Protein AF-A0AAU8JCK9-F1 (afdb_monomer)

pLDDT: mean 71.72, std 25.48, range [20.95, 95.94]

Sequence (215 aa):
MLTENEIERLRQAIIATIASPMIGSIEDYTWEAIFHYVKDITLSDPALGRSKLLYDAVDTQIATGWSFKSLQLKNFMATNTFSFVIQRADIIKKAEELGFPGLAEKSSPDELRAAIIQHWNDKIISSKSEQGVVNSYEGILLKTIEGCEYVYCEFSLDPLDASSLISALISAISMFLNNFCGNCFSHRNNFWRPLNRVVFPTPLLPLNITKCRVS

Secondary structure (DSSP, 8-state):
---HHHHHHHHHHHHHHHH-TT-S-S-HHHHHHHHHHHHTPPPPPGGG-----S-SEEETTTTEEEEEEEEEES---TT-----------TTTTTTTTT-TT--TTS-HHHHHHHHHHHHHHHHHHHHHHHT-SEEEEEEEEEETTS-EEEEEEEE--PPPTTHHHHHHHHHHHTTSSS---------------S-----PPP-----EEEEE--

Solvent-accessible surface area (backbone atoms only — not comparable to full-atom values): 13628 Å² total; per-residue (Å²): 135,80,51,73,69,33,48,50,43,43,50,52,45,52,53,56,44,66,71,32,93,86,45,93,66,80,39,72,69,55,42,50,53,45,49,24,63,36,71,71,39,88,74,76,69,78,88,75,65,76,85,89,65,64,54,75,45,68,42,78,90,76,20,33,25,30,25,75,47,61,46,80,34,87,66,90,54,99,82,66,81,82,80,79,80,92,68,93,74,67,48,56,87,40,11,64,86,71,72,39,76,86,50,49,98,83,49,54,71,66,59,55,48,51,44,52,46,50,56,51,31,52,48,52,55,51,39,26,64,74,68,56,34,75,46,42,30,38,40,35,39,40,30,28,74,86,67,47,41,40,35,45,39,64,40,83,53,70,72,72,57,92,69,56,62,63,56,14,64,50,51,75,62,61,78,74,78,84,82,79,89,78,88,86,88,84,85,88,79,89,85,85,85,83,83,88,76,88,81,78,55,82,71,97,65,88,82,59,75,47,82,47,77,67,128

Structure (mmCIF, N/CA/C/O backbone):
data_AF-A0AAU8JCK9-F1
#
_entry.id   AF-A0AAU8JCK9-F1
#
loop_
_atom_site.group_PDB
_atom_site.id
_atom_site.type_symbol
_atom_site.label_atom_id
_atom_site.label_alt_id
_atom_site.label_comp_id
_atom_site.label_asym_id
_atom_site.label_entity_id
_atom_site.label_seq_id
_atom_site.pdbx_PDB_ins_code
_atom_site.Cartn_x
_atom_site.Cartn_y
_atom_site.Cartn_z
_atom_site.occupancy
_atom_site.B_iso_or_equiv
_atom_site.auth_seq_id
_atom_site.auth_comp_id
_atom_site.auth_asym_id
_atom_site.auth_atom_id
_atom_site.pdbx_PDB_model_num
ATOM 1 N N . MET A 1 1 ? -12.856 4.594 0.070 1.00 68.06 1 MET A N 1
ATOM 2 C CA . MET A 1 1 ? -13.132 5.559 1.166 1.00 68.06 1 MET A CA 1
ATOM 3 C C . MET A 1 1 ? -13.598 4.808 2.402 1.00 68.06 1 MET A C 1
ATOM 5 O O . MET A 1 1 ? -14.340 3.842 2.247 1.00 68.06 1 MET A O 1
ATOM 9 N N . LEU A 1 2 ? -13.160 5.226 3.596 1.00 82.81 2 LEU A N 1
ATOM 10 C CA . LEU A 1 2 ? -13.610 4.620 4.850 1.00 82.81 2 LEU A CA 1
ATOM 11 C C . LEU A 1 2 ? -15.025 5.086 5.223 1.00 82.81 2 LEU A C 1
ATOM 13 O O . LEU A 1 2 ? -15.354 6.259 5.054 1.00 82.81 2 LEU A O 1
ATOM 17 N N . THR A 1 3 ? -15.845 4.177 5.744 1.00 88.31 3 THR A N 1
ATOM 18 C CA . THR A 1 3 ? -17.134 4.509 6.376 1.00 88.31 3 THR A CA 1
ATOM 19 C C . THR A 1 3 ? -16.923 5.092 7.778 1.00 88.31 3 THR A C 1
ATOM 21 O O . THR A 1 3 ? -15.862 4.914 8.367 1.00 88.31 3 THR A O 1
ATOM 24 N N . GLU A 1 4 ? -17.931 5.743 8.366 1.00 86.94 4 GLU A N 1
ATOM 25 C CA . GLU A 1 4 ? -17.837 6.274 9.741 1.00 86.94 4 GLU A CA 1
ATOM 26 C C . GLU A 1 4 ? -17.470 5.193 10.771 1.00 86.94 4 GLU A C 1
ATOM 28 O O . GLU A 1 4 ? -16.636 5.416 11.647 1.00 86.94 4 GLU A O 1
ATOM 33 N N . ASN A 1 5 ? -18.031 3.990 10.619 1.00 92.94 5 ASN A N 1
ATOM 34 C CA . ASN A 1 5 ? -17.703 2.851 11.472 1.00 92.94 5 ASN A CA 1
ATOM 35 C C . ASN A 1 5 ? -16.242 2.403 11.296 1.00 92.94 5 ASN A C 1
ATOM 37 O O . ASN A 1 5 ? -15.553 2.113 12.270 1.00 92.94 5 ASN A O 1
ATOM 41 N N . GLU A 1 6 ? -15.744 2.370 10.059 1.00 92.12 6 GLU A N 1
ATOM 42 C CA . GLU A 1 6 ? -14.342 2.043 9.776 1.00 92.12 6 GLU A CA 1
ATOM 43 C C . GLU A 1 6 ? -13.384 3.120 10.304 1.00 92.12 6 GLU A C 1
ATOM 45 O O . GLU A 1 6 ? -12.315 2.789 10.813 1.00 92.12 6 GLU A O 1
ATOM 50 N N . ILE A 1 7 ? -13.770 4.398 10.241 1.00 89.56 7 ILE A N 1
ATOM 51 C CA . ILE A 1 7 ? -13.009 5.506 10.833 1.00 89.56 7 ILE A CA 1
ATOM 52 C C . ILE A 1 7 ? -12.902 5.323 12.349 1.00 89.56 7 ILE A C 1
ATOM 54 O O . ILE A 1 7 ? -11.817 5.474 12.913 1.00 89.56 7 ILE A O 1
ATOM 58 N N . GLU A 1 8 ? -13.996 4.950 13.014 1.00 89.38 8 GLU A N 1
ATOM 59 C CA . GLU A 1 8 ? -13.975 4.699 14.453 1.00 89.38 8 GLU A CA 1
ATOM 60 C C . GLU A 1 8 ? -13.135 3.464 14.807 1.00 89.38 8 GLU A C 1
ATOM 62 O O . GLU A 1 8 ? -12.295 3.540 15.705 1.00 89.38 8 GLU A O 1
ATOM 67 N N . ARG A 1 9 ? -13.266 2.356 14.062 1.00 93.31 9 ARG A N 1
ATOM 68 C CA . ARG A 1 9 ? -12.392 1.175 14.219 1.00 93.31 9 ARG A CA 1
ATOM 69 C C . ARG A 1 9 ? -10.922 1.544 14.049 1.00 93.31 9 ARG A C 1
ATOM 71 O O . ARG A 1 9 ? -10.094 1.099 14.840 1.00 93.31 9 ARG A O 1
ATOM 78 N N . LEU A 1 10 ? -10.595 2.375 13.058 1.00 93.12 10 LEU A N 1
ATOM 79 C CA . LEU A 1 10 ? -9.228 2.832 12.807 1.00 93.12 10 LEU A CA 1
ATOM 80 C C . LEU A 1 10 ? -8.702 3.638 13.995 1.00 93.12 10 LEU A C 1
ATOM 82 O O . LEU A 1 10 ? -7.598 3.379 14.472 1.00 93.12 10 LEU A O 1
ATOM 86 N N . ARG A 1 11 ? -9.507 4.573 14.511 1.00 89.56 11 ARG A N 1
ATOM 87 C CA . ARG A 1 11 ? -9.166 5.365 15.696 1.00 89.56 11 ARG A CA 1
ATOM 88 C C . ARG A 1 11 ? -8.888 4.472 16.905 1.00 89.56 11 ARG A C 1
ATOM 90 O O . ARG A 1 11 ? -7.846 4.624 17.539 1.00 89.56 11 ARG A O 1
ATOM 97 N N . GLN A 1 12 ? -9.779 3.525 17.197 1.00 91.94 12 GLN A N 1
ATOM 98 C CA . GLN A 1 12 ? -9.624 2.600 18.324 1.00 91.94 12 GLN A CA 1
ATOM 99 C C . GLN A 1 12 ? -8.392 1.705 18.170 1.00 91.94 12 GLN A C 1
ATOM 101 O O . GLN A 1 12 ? -7.623 1.547 19.116 1.00 91.94 12 GLN A O 1
ATOM 106 N N . ALA A 1 13 ? -8.158 1.170 16.971 1.00 93.50 13 ALA A N 1
ATOM 107 C CA . ALA A 1 13 ? -7.006 0.324 16.692 1.00 93.50 13 ALA A CA 1
ATOM 108 C C . ALA A 1 13 ? -5.680 1.083 16.846 1.00 93.50 13 ALA A C 1
ATOM 110 O O . ALA A 1 13 ? -4.743 0.552 17.440 1.00 93.50 13 ALA A O 1
ATOM 111 N N . ILE A 1 14 ? -5.606 2.336 16.384 1.00 91.12 14 ILE A N 1
ATOM 112 C CA . ILE A 1 14 ? -4.432 3.199 16.582 1.00 91.12 14 ILE A CA 1
ATOM 113 C C . ILE A 1 14 ? -4.183 3.432 18.078 1.00 91.12 14 ILE A C 1
ATOM 115 O O . ILE A 1 14 ? -3.064 3.223 18.542 1.00 91.12 14 ILE A O 1
ATOM 119 N N . ILE A 1 15 ? -5.215 3.805 18.845 1.00 89.06 15 ILE A N 1
ATOM 120 C CA . ILE A 1 15 ? -5.099 4.045 20.294 1.00 89.06 15 ILE A CA 1
ATOM 121 C C . ILE A 1 15 ? -4.615 2.785 21.018 1.00 89.06 15 ILE A C 1
ATOM 123 O O . ILE A 1 15 ? -3.648 2.843 21.776 1.00 89.06 15 ILE A O 1
ATOM 127 N N . ALA A 1 16 ? -5.246 1.639 20.753 1.00 91.31 16 ALA A N 1
ATOM 128 C CA . ALA A 1 16 ? -4.873 0.365 21.360 1.00 91.31 16 ALA A CA 1
ATOM 129 C C . ALA A 1 16 ? -3.433 -0.039 21.012 1.00 91.31 16 ALA A C 1
ATOM 131 O O . ALA A 1 16 ? -2.700 -0.542 21.862 1.00 91.31 16 ALA A O 1
ATOM 132 N N . THR A 1 17 ? -3.013 0.223 19.774 1.00 91.38 17 THR A N 1
ATOM 133 C CA . THR A 1 17 ? -1.667 -0.092 19.296 1.00 91.38 17 THR A CA 1
ATOM 134 C C . THR A 1 17 ? -0.605 0.760 19.984 1.00 91.38 17 THR A C 1
ATOM 136 O O . THR A 1 17 ? 0.396 0.220 20.440 1.00 91.38 17 THR A O 1
ATOM 139 N N . ILE A 1 18 ? -0.829 2.071 20.117 1.00 87.38 18 ILE A N 1
ATOM 140 C CA . ILE A 1 18 ? 0.104 2.989 20.794 1.00 87.38 18 ILE A CA 1
ATOM 141 C C . ILE A 1 18 ? 0.173 2.708 22.298 1.00 87.38 18 ILE A C 1
ATOM 143 O O . ILE A 1 18 ? 1.229 2.851 22.908 1.00 87.38 18 ILE A O 1
ATOM 147 N N . ALA A 1 19 ? -0.940 2.291 22.905 1.00 87.25 19 ALA A N 1
ATOM 148 C CA . ALA A 1 19 ? -0.976 1.910 24.313 1.00 87.25 19 ALA A CA 1
ATOM 149 C C . ALA A 1 19 ? -0.222 0.597 24.601 1.00 87.25 19 ALA A C 1
ATOM 151 O O . ALA A 1 19 ? 0.070 0.299 25.761 1.00 87.25 19 ALA A O 1
ATOM 152 N N . SER A 1 20 ? 0.090 -0.198 23.572 1.00 88.31 20 SER A N 1
ATOM 153 C CA . SER A 1 20 ? 0.813 -1.455 23.728 1.00 88.31 20 SER A CA 1
ATOM 154 C C . SER A 1 20 ? 2.309 -1.206 23.946 1.00 88.31 20 SER A C 1
ATOM 156 O O . SER A 1 20 ? 2.982 -0.700 23.048 1.00 88.31 20 SER A O 1
ATOM 158 N N . PRO A 1 21 ? 2.898 -1.656 25.071 1.00 85.56 21 PRO A N 1
ATOM 159 C CA . PRO A 1 21 ? 4.332 -1.495 25.319 1.00 85.56 21 PRO A CA 1
ATOM 160 C C . PRO A 1 21 ? 5.205 -2.347 24.383 1.00 85.56 21 PRO A C 1
ATOM 162 O O . PRO A 1 21 ? 6.424 -2.200 24.379 1.00 85.56 21 PRO A O 1
ATOM 165 N N . MET A 1 22 ? 4.602 -3.264 23.620 1.00 87.50 22 MET A N 1
ATOM 166 C CA . MET A 1 22 ? 5.306 -4.154 22.693 1.00 87.50 22 MET A CA 1
ATOM 167 C C . MET A 1 22 ? 5.451 -3.557 21.289 1.00 87.50 22 MET A C 1
ATOM 169 O O . MET A 1 22 ? 6.187 -4.104 20.470 1.00 87.50 22 MET A O 1
ATOM 173 N N . ILE A 1 23 ? 4.745 -2.463 20.986 1.00 83.69 23 I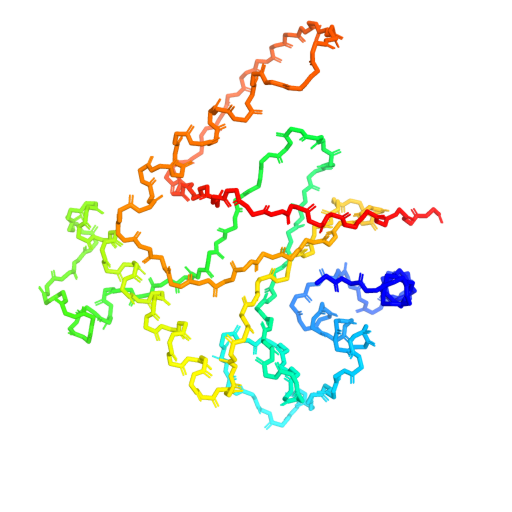LE A N 1
ATOM 174 C CA . ILE A 1 23 ? 4.698 -1.886 19.642 1.00 83.69 23 ILE A CA 1
ATOM 175 C C . ILE A 1 23 ? 5.387 -0.525 19.662 1.00 83.69 23 ILE A C 1
ATOM 177 O O . ILE A 1 23 ? 4.855 0.455 20.170 1.00 83.69 23 ILE A O 1
ATOM 181 N N . GLY A 1 24 ? 6.590 -0.464 19.086 1.00 81.62 24 GLY A N 1
ATOM 182 C CA . GLY A 1 24 ? 7.372 0.775 19.029 1.00 81.62 24 GLY A CA 1
ATOM 183 C C . GLY A 1 24 ? 6.854 1.789 18.004 1.00 81.62 24 GLY A C 1
ATOM 184 O O . GLY A 1 24 ? 7.051 2.991 18.169 1.00 81.62 24 GLY A O 1
ATOM 185 N N . SER A 1 25 ? 6.202 1.326 16.931 1.00 86.12 25 SER A N 1
ATOM 186 C CA . SER A 1 25 ? 5.587 2.196 15.928 1.00 86.12 25 SER A CA 1
ATOM 187 C C . SER A 1 25 ? 4.558 1.459 15.071 1.00 86.12 25 SER A C 1
ATOM 189 O O . SER A 1 25 ? 4.622 0.242 14.906 1.00 86.12 25 SER A O 1
ATOM 191 N N . ILE A 1 26 ? 3.631 2.217 14.478 1.00 90.19 26 ILE A N 1
ATOM 192 C CA . ILE A 1 26 ? 2.689 1.703 13.478 1.00 90.19 26 ILE A CA 1
ATOM 193 C C . ILE A 1 26 ? 3.350 1.761 12.100 1.00 90.19 26 ILE A C 1
ATOM 195 O O . ILE A 1 26 ? 3.432 2.827 11.484 1.00 90.19 26 ILE A O 1
ATOM 199 N N . GLU A 1 27 ? 3.865 0.628 11.645 1.00 89.62 27 GLU A N 1
ATOM 200 C CA . GLU A 1 27 ? 4.489 0.424 10.336 1.00 89.62 27 GLU A CA 1
ATOM 201 C C . GLU A 1 27 ? 4.443 -1.052 9.944 1.00 89.62 27 GLU A C 1
ATOM 203 O O . GLU A 1 27 ? 4.110 -1.902 10.776 1.00 89.62 27 GLU A O 1
ATOM 208 N N . ASP A 1 28 ? 4.749 -1.332 8.677 1.00 86.25 28 ASP A N 1
ATOM 209 C CA . ASP A 1 28 ? 4.808 -2.676 8.103 1.00 86.25 28 ASP A CA 1
ATOM 210 C C . ASP A 1 28 ? 3.601 -3.540 8.532 1.00 86.25 28 ASP A C 1
ATOM 212 O O . ASP A 1 28 ? 2.442 -3.145 8.373 1.00 86.25 28 ASP A O 1
ATOM 216 N N . TYR A 1 29 ? 3.873 -4.692 9.146 1.00 88.25 29 TYR A N 1
ATOM 217 C CA . TYR A 1 29 ? 2.868 -5.659 9.567 1.00 88.25 29 TYR A CA 1
ATOM 218 C C . TYR A 1 29 ? 1.870 -5.113 10.600 1.00 88.25 29 TYR A C 1
ATOM 220 O O . TYR A 1 29 ? 0.702 -5.497 10.605 1.00 88.25 29 TYR A O 1
ATOM 228 N N . THR A 1 30 ? 2.294 -4.196 11.474 1.00 91.25 30 THR A N 1
ATOM 229 C CA . THR A 1 30 ? 1.382 -3.564 12.440 1.00 91.25 30 THR A CA 1
ATOM 230 C C . THR A 1 30 ? 0.313 -2.760 11.709 1.00 91.25 30 THR A C 1
ATOM 232 O O . THR A 1 30 ? -0.860 -2.800 12.076 1.00 91.25 30 THR A O 1
ATOM 235 N N . TRP A 1 31 ? 0.707 -2.044 10.652 1.00 92.62 31 TRP A N 1
ATOM 236 C CA . TRP A 1 31 ? -0.235 -1.279 9.847 1.00 92.62 31 TRP A CA 1
ATOM 237 C C . TRP A 1 31 ? -1.167 -2.194 9.041 1.00 92.62 31 TRP A C 1
ATOM 239 O O . TRP A 1 31 ? -2.380 -1.983 9.061 1.00 92.62 31 TRP A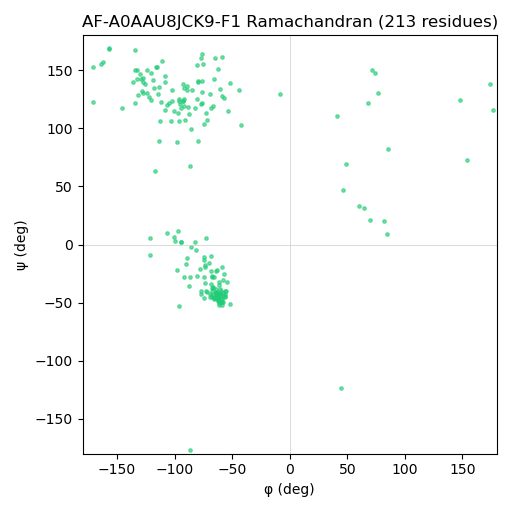 O 1
ATOM 249 N N . GLU A 1 32 ? -0.633 -3.261 8.437 1.00 92.38 32 GLU A N 1
ATOM 250 C CA . GLU A 1 32 ? -1.442 -4.313 7.804 1.00 92.38 32 GLU A CA 1
ATOM 251 C C . GLU A 1 32 ? -2.513 -4.856 8.752 1.00 92.38 32 GLU A C 1
ATOM 253 O O . GLU A 1 32 ? -3.689 -4.913 8.391 1.00 92.38 32 GLU A O 1
ATOM 258 N N . ALA A 1 33 ? -2.119 -5.239 9.969 1.00 93.06 33 ALA A N 1
ATOM 259 C CA . ALA A 1 33 ? -3.011 -5.847 10.947 1.00 93.06 33 ALA A CA 1
ATOM 260 C C . ALA A 1 33 ? -4.130 -4.891 11.381 1.00 93.06 33 ALA A C 1
ATOM 262 O O . ALA A 1 33 ? -5.293 -5.294 11.447 1.00 93.06 33 ALA A O 1
ATOM 263 N N . ILE A 1 34 ? -3.800 -3.614 11.618 1.00 94.75 34 ILE A N 1
ATOM 264 C CA . ILE A 1 34 ? -4.799 -2.576 11.896 1.00 94.75 34 ILE A CA 1
ATOM 265 C C . ILE A 1 34 ? -5.782 -2.471 10.733 1.00 94.75 34 ILE A C 1
ATOM 267 O O . ILE A 1 34 ? -6.988 -2.446 10.961 1.00 94.75 34 ILE A O 1
ATOM 271 N N . PHE A 1 35 ? -5.299 -2.421 9.491 1.00 95.00 35 PHE A N 1
ATOM 272 C CA . PHE A 1 35 ? -6.183 -2.232 8.346 1.00 95.00 35 PHE A CA 1
ATOM 273 C C . PHE A 1 35 ? -7.100 -3.435 8.102 1.00 95.00 35 PHE A C 1
ATOM 275 O O . PHE A 1 35 ? -8.290 -3.250 7.847 1.00 95.00 35 PHE A O 1
ATOM 282 N N . HIS A 1 36 ? -6.587 -4.658 8.255 1.00 95.19 36 HIS A N 1
ATOM 283 C CA . HIS A 1 36 ? -7.403 -5.874 8.214 1.00 95.19 36 HIS A CA 1
ATOM 284 C C . HIS A 1 36 ? -8.500 -5.836 9.277 1.00 95.19 36 HIS A C 1
ATOM 286 O O . HIS A 1 36 ? -9.664 -6.093 8.971 1.00 95.19 36 HIS A O 1
ATOM 292 N N . TYR A 1 37 ? -8.159 -5.416 10.500 1.00 95.88 37 TYR A N 1
ATOM 293 C CA . TYR A 1 37 ? -9.154 -5.185 11.539 1.00 95.88 37 TYR A CA 1
ATOM 294 C C . TYR A 1 37 ? -10.159 -4.104 11.141 1.00 95.88 37 TYR A C 1
ATOM 296 O O . TYR A 1 37 ? -11.337 -4.291 11.388 1.00 95.88 37 TYR A O 1
ATOM 304 N N . VAL A 1 38 ? -9.755 -2.989 10.535 1.00 94.81 38 VAL A N 1
ATOM 305 C CA . VAL A 1 38 ? -10.677 -1.907 10.147 1.00 94.81 38 VAL A CA 1
ATOM 306 C C . VAL A 1 38 ? -11.675 -2.368 9.088 1.00 94.81 38 VAL A C 1
ATOM 308 O O . VAL A 1 38 ? -12.873 -2.113 9.227 1.00 94.81 38 VAL A O 1
ATOM 311 N N . LYS A 1 39 ? -11.178 -3.057 8.058 1.00 93.56 39 LYS A N 1
ATOM 312 C CA . LYS A 1 39 ? -11.952 -3.517 6.899 1.00 93.56 39 LYS A CA 1
ATOM 313 C C . LYS A 1 39 ? -12.659 -4.852 7.093 1.00 93.56 39 LYS A C 1
ATOM 315 O O . LYS A 1 39 ? -13.378 -5.274 6.199 1.00 93.56 39 LYS A O 1
ATOM 320 N N . ASP A 1 40 ? -12.482 -5.492 8.245 1.00 94.12 40 ASP A N 1
ATOM 321 C CA . ASP A 1 40 ? -13.015 -6.833 8.505 1.00 94.12 40 ASP A CA 1
ATOM 322 C C . ASP A 1 40 ? -12.480 -7.906 7.539 1.00 94.12 40 ASP A C 1
ATOM 324 O O . ASP A 1 40 ? -13.163 -8.864 7.187 1.00 94.12 40 ASP A O 1
ATOM 328 N N . ILE A 1 41 ? -11.227 -7.748 7.106 1.00 93.94 41 ILE A N 1
ATOM 329 C CA . ILE A 1 41 ? -10.549 -8.685 6.208 1.00 93.94 41 ILE A CA 1
ATOM 330 C C . ILE A 1 41 ? -9.777 -9.694 7.059 1.00 93.94 41 ILE A C 1
ATOM 332 O O . ILE A 1 41 ? -9.115 -9.336 8.034 1.00 93.94 41 ILE A O 1
ATOM 336 N N . THR A 1 42 ? -9.828 -10.972 6.683 1.00 90.00 42 THR A N 1
ATOM 337 C CA . THR A 1 42 ? -9.081 -12.019 7.393 1.00 90.00 42 THR A CA 1
ATOM 338 C C . THR A 1 42 ? -7.580 -11.813 7.213 1.00 90.00 42 THR A C 1
ATOM 340 O O . THR A 1 42 ? -7.066 -11.862 6.098 1.00 90.00 42 THR A O 1
ATOM 343 N N . LEU A 1 43 ? -6.866 -11.607 8.319 1.00 87.50 43 LEU A N 1
ATOM 344 C CA . LEU A 1 43 ? -5.411 -11.521 8.326 1.00 87.50 43 LEU A CA 1
ATOM 345 C C . LEU A 1 43 ? -4.820 -12.934 8.298 1.00 87.50 43 LEU A C 1
ATOM 347 O O . LEU A 1 43 ? -5.142 -13.766 9.145 1.00 87.50 43 LEU A O 1
ATOM 351 N N . SER A 1 44 ? -3.948 -13.208 7.330 1.00 79.19 44 SER A N 1
ATOM 352 C CA . SER A 1 44 ? -3.242 -14.496 7.263 1.00 79.19 44 SER A CA 1
ATOM 353 C C . SER A 1 44 ? -2.296 -14.674 8.459 1.00 79.19 44 SER A C 1
ATOM 355 O O . SER A 1 44 ? -1.876 -13.698 9.073 1.00 79.19 44 SER A O 1
ATOM 357 N N . ASP A 1 45 ? -1.877 -15.890 8.789 1.00 78.12 45 ASP A N 1
ATOM 358 C CA . ASP A 1 45 ? -0.829 -16.073 9.802 1.00 78.12 45 ASP A CA 1
ATOM 359 C C . ASP A 1 45 ? 0.548 -15.717 9.193 1.00 78.12 45 ASP A C 1
ATOM 361 O O . ASP A 1 45 ? 0.927 -16.289 8.165 1.00 78.12 45 ASP A O 1
ATOM 365 N N . PRO A 1 46 ? 1.309 -14.756 9.754 1.00 73.19 46 PRO A N 1
ATOM 366 C CA . PRO A 1 46 ? 2.645 -14.423 9.263 1.00 73.19 46 PRO A CA 1
ATOM 367 C C . PRO A 1 46 ? 3.647 -15.581 9.417 1.00 73.19 46 PRO A C 1
ATOM 369 O O . PRO A 1 46 ? 4.626 -15.626 8.673 1.00 73.19 46 PRO A O 1
ATOM 372 N N . ALA A 1 47 ? 3.412 -16.534 10.326 1.00 79.06 47 ALA A N 1
ATOM 373 C CA . ALA A 1 47 ? 4.293 -17.678 10.562 1.00 79.06 47 ALA A CA 1
ATOM 374 C C . ALA A 1 47 ? 4.229 -18.748 9.459 1.00 79.06 47 ALA A C 1
ATOM 376 O O . ALA A 1 47 ? 5.145 -19.562 9.346 1.00 79.06 47 ALA A O 1
ATOM 377 N N . LEU A 1 48 ? 3.187 -18.742 8.621 1.00 76.56 48 LEU A N 1
ATOM 378 C CA . LEU A 1 48 ? 2.990 -19.743 7.563 1.00 76.56 48 LEU A CA 1
ATOM 379 C C . LEU A 1 48 ? 3.781 -19.457 6.276 1.00 76.56 48 LEU A C 1
ATOM 381 O O . LEU A 1 48 ? 3.706 -20.233 5.325 1.00 76.56 48 LEU A O 1
ATOM 385 N N . GLY A 1 49 ? 4.579 -18.386 6.258 1.00 66.25 49 GLY A N 1
ATOM 386 C CA . GLY A 1 49 ? 5.311 -17.943 5.077 1.00 66.25 49 GLY A CA 1
ATOM 387 C C . GLY A 1 49 ? 4.386 -17.229 4.092 1.00 66.25 49 GLY A C 1
ATOM 388 O O . GLY A 1 49 ? 3.308 -17.704 3.751 1.00 66.25 49 GLY A O 1
ATOM 389 N N . ARG A 1 50 ? 4.802 -16.047 3.636 1.00 66.81 50 ARG A N 1
ATOM 390 C CA . ARG A 1 50 ? 4.027 -15.230 2.699 1.00 66.81 50 ARG A CA 1
ATOM 391 C C . ARG A 1 50 ? 4.895 -14.867 1.503 1.00 66.81 50 ARG A C 1
ATOM 393 O O . ARG A 1 50 ? 6.019 -14.394 1.679 1.00 66.81 50 ARG A O 1
ATOM 400 N N . SER A 1 51 ? 4.381 -15.072 0.293 1.00 70.06 51 SER A N 1
ATOM 401 C CA . SER A 1 51 ? 4.957 -14.462 -0.904 1.00 70.06 51 SER A CA 1
ATOM 402 C C . SER A 1 51 ? 4.694 -12.958 -0.854 1.00 70.06 51 SER A C 1
ATOM 404 O O . SER A 1 51 ? 3.580 -12.508 -0.591 1.00 70.06 51 SER A O 1
ATOM 406 N N . LYS A 1 52 ? 5.742 -12.155 -1.058 1.00 74.44 52 LYS A N 1
ATOM 407 C CA . LYS A 1 52 ? 5.621 -10.695 -1.028 1.00 74.44 52 LYS A CA 1
ATOM 408 C C . LYS A 1 52 ? 5.056 -10.195 -2.357 1.00 74.44 52 LYS A C 1
ATOM 410 O O . LYS A 1 52 ? 5.818 -9.910 -3.282 1.00 74.44 52 LYS A O 1
ATOM 415 N N . LEU A 1 53 ? 3.732 -10.114 -2.436 1.00 86.44 53 LEU A N 1
ATOM 416 C CA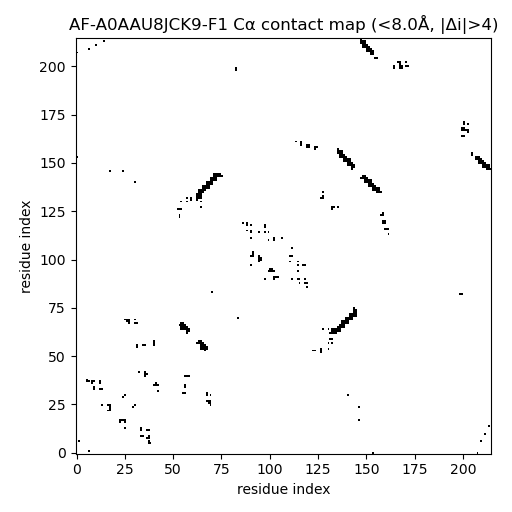 . LEU A 1 53 ? 3.014 -9.505 -3.555 1.00 86.44 53 LEU A CA 1
ATOM 417 C C . LEU A 1 53 ? 2.858 -7.990 -3.346 1.00 86.44 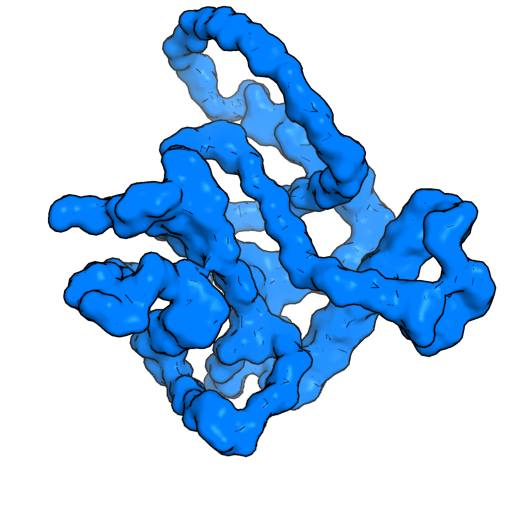53 LEU A C 1
ATOM 419 O O . LEU A 1 53 ? 3.463 -7.419 -2.437 1.00 86.44 53 LEU A O 1
ATOM 423 N N . LEU A 1 54 ? 2.160 -7.311 -4.260 1.00 89.81 54 LEU A N 1
ATOM 424 C CA . LEU A 1 54 ? 1.971 -5.860 -4.178 1.00 89.81 54 LEU A CA 1
ATOM 425 C C . LEU A 1 54 ? 0.916 -5.462 -3.145 1.00 89.81 54 LEU A C 1
ATOM 427 O O . LEU A 1 54 ? 1.119 -4.472 -2.452 1.00 89.81 54 LEU A O 1
ATOM 431 N N . TYR A 1 55 ? -0.208 -6.180 -3.093 1.00 92.31 55 TYR A N 1
ATOM 432 C CA . TYR A 1 55 ? -1.308 -5.834 -2.201 1.00 92.31 55 TYR A CA 1
ATOM 433 C C . TYR A 1 55 ? -1.144 -6.564 -0.878 1.00 92.31 55 TYR A C 1
ATOM 435 O O . TYR A 1 55 ? -1.158 -7.796 -0.839 1.00 92.31 55 TYR A O 1
ATOM 443 N N . ASP A 1 56 ? -1.013 -5.789 0.189 1.00 91.31 56 ASP A N 1
ATOM 444 C CA . ASP A 1 56 ? -0.833 -6.293 1.543 1.00 91.31 56 ASP A CA 1
ATOM 445 C C . ASP A 1 56 ? -2.176 -6.710 2.167 1.00 91.31 56 ASP A C 1
ATOM 447 O O . ASP A 1 56 ? -2.219 -7.615 2.996 1.00 91.31 56 ASP A O 1
ATOM 451 N N . ALA A 1 57 ? -3.287 -6.099 1.731 1.00 92.75 57 ALA A N 1
ATOM 452 C CA . ALA A 1 57 ? -4.648 -6.542 2.035 1.00 92.75 57 ALA A CA 1
ATOM 453 C C . ALA A 1 57 ? -5.473 -6.693 0.757 1.00 92.75 57 ALA A C 1
ATOM 455 O O . ALA A 1 57 ? -5.408 -5.846 -0.137 1.00 92.75 57 ALA A O 1
ATOM 456 N N . VAL A 1 58 ? -6.294 -7.742 0.700 1.00 94.06 58 VAL A N 1
ATOM 457 C CA . VAL A 1 58 ? -7.217 -7.992 -0.410 1.00 94.06 58 VAL A CA 1
ATOM 458 C C . VAL A 1 58 ? -8.579 -8.380 0.144 1.00 94.06 58 VAL A C 1
ATOM 460 O O . VAL A 1 58 ? -8.710 -9.376 0.851 1.00 94.06 58 VAL A O 1
ATOM 463 N N . ASP A 1 59 ? -9.596 -7.604 -0.215 1.00 94.62 59 ASP A N 1
ATOM 464 C CA . ASP A 1 59 ? -10.989 -7.992 -0.051 1.00 94.62 59 ASP A CA 1
ATOM 465 C C . ASP A 1 59 ? -11.449 -8.707 -1.324 1.00 94.62 59 ASP A C 1
ATOM 467 O O . ASP A 1 59 ? -11.631 -8.099 -2.386 1.00 94.62 59 ASP A O 1
ATOM 471 N N . THR A 1 60 ? -11.615 -10.023 -1.214 1.00 92.88 60 THR A N 1
ATOM 472 C CA . THR A 1 60 ? -12.002 -10.890 -2.329 1.00 92.88 60 THR A CA 1
ATOM 473 C C . THR A 1 60 ? -13.471 -10.746 -2.716 1.00 92.88 60 THR A C 1
ATOM 475 O O . THR A 1 60 ? -13.822 -11.092 -3.841 1.00 92.88 60 THR A O 1
ATOM 478 N N . GLN A 1 61 ? -14.332 -10.214 -1.841 1.00 93.44 61 GLN A N 1
ATOM 479 C CA . GLN A 1 61 ? -15.759 -10.052 -2.134 1.00 93.44 61 GLN A CA 1
ATOM 480 C C . GLN A 1 61 ? -15.992 -8.916 -3.130 1.00 93.44 61 GLN A C 1
ATOM 482 O O . GLN A 1 61 ? -16.802 -9.044 -4.047 1.00 93.44 61 GLN A O 1
ATOM 487 N N . ILE A 1 62 ? -15.251 -7.818 -2.967 1.00 93.94 62 ILE A N 1
ATOM 488 C CA . ILE A 1 62 ? -15.323 -6.634 -3.840 1.00 93.94 62 ILE A CA 1
ATOM 489 C C . ILE A 1 62 ? -14.113 -6.505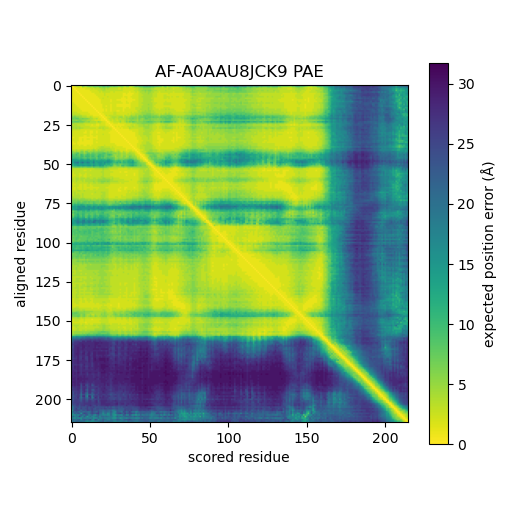 -4.775 1.00 93.94 62 ILE A C 1
ATOM 491 O O . ILE A 1 62 ? -13.931 -5.458 -5.402 1.00 93.94 62 ILE A O 1
ATOM 495 N N . ALA A 1 63 ? -13.268 -7.540 -4.840 1.00 95.81 63 ALA A N 1
ATOM 496 C CA . ALA A 1 63 ? -12.045 -7.590 -5.640 1.00 95.81 63 ALA A CA 1
ATOM 497 C C . ALA A 1 63 ? -11.188 -6.318 -5.493 1.00 95.81 63 ALA A C 1
ATOM 499 O O . ALA A 1 63 ? -10.765 -5.711 -6.482 1.00 95.81 63 ALA A O 1
ATOM 500 N N . THR A 1 64 ? -10.986 -5.869 -4.253 1.00 95.31 64 THR A N 1
ATOM 501 C CA . THR A 1 64 ? -10.255 -4.634 -3.949 1.00 95.31 64 THR A CA 1
ATOM 502 C C . THR A 1 64 ? -8.973 -4.948 -3.195 1.00 95.31 64 THR A C 1
ATOM 504 O O . THR A 1 64 ? -8.997 -5.681 -2.211 1.00 95.31 64 THR A O 1
ATOM 507 N N . GLY A 1 65 ? -7.854 -4.404 -3.668 1.00 94.88 65 GLY A N 1
ATOM 508 C CA . GLY A 1 65 ? -6.534 -4.592 -3.079 1.00 94.88 65 GLY A CA 1
ATOM 509 C C . GLY A 1 65 ? -5.931 -3.275 -2.612 1.00 94.88 65 GLY A C 1
ATOM 510 O O . GLY A 1 65 ? -6.049 -2.254 -3.295 1.00 94.88 65 GLY A O 1
ATOM 511 N N . TRP A 1 66 ? -5.243 -3.316 -1.473 1.00 93.88 66 TRP A N 1
ATOM 512 C CA . TRP A 1 66 ? -4.513 -2.185 -0.912 1.00 93.88 66 TRP A CA 1
ATOM 513 C C . TRP A 1 66 ? -3.029 -2.518 -0.752 1.00 93.88 66 TRP A C 1
ATOM 515 O O . TRP A 1 66 ? -2.678 -3.499 -0.103 1.00 93.88 66 TRP A O 1
ATOM 525 N N . SER A 1 67 ? -2.169 -1.689 -1.344 1.00 91.50 67 SER A N 1
ATOM 526 C CA . SER A 1 67 ? -0.736 -1.603 -1.031 1.00 91.50 67 SER A CA 1
ATOM 527 C C . SER A 1 67 ? -0.560 -0.587 0.088 1.00 91.50 67 SER A C 1
ATOM 529 O O . SER A 1 67 ? -1.137 0.502 0.022 1.00 91.50 67 SER A O 1
ATOM 531 N N . PHE A 1 68 ? 0.205 -0.919 1.119 1.00 90.06 68 PHE A N 1
ATOM 532 C CA . PHE A 1 68 ? 0.344 -0.084 2.296 1.00 90.06 68 PHE A CA 1
ATOM 533 C C . PHE A 1 68 ? 1.702 0.586 2.406 1.00 90.06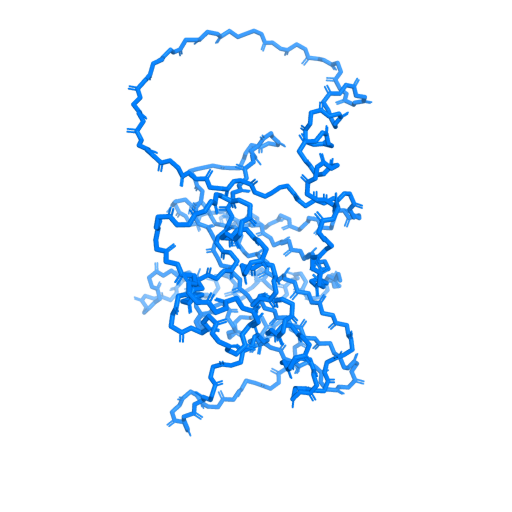 68 PHE A C 1
ATOM 535 O O . PHE A 1 68 ? 2.771 0.003 2.215 1.00 90.06 68 PHE A O 1
ATOM 542 N N . LYS A 1 69 ? 1.657 1.851 2.828 1.00 86.75 69 LYS A N 1
ATOM 543 C CA . LYS A 1 69 ? 2.841 2.617 3.209 1.00 86.75 69 LYS A CA 1
ATOM 544 C C . LYS A 1 69 ? 2.566 3.388 4.487 1.00 86.75 69 LYS A C 1
ATOM 546 O O . LYS A 1 69 ? 1.510 3.992 4.650 1.00 86.75 69 LYS A O 1
ATOM 551 N N . SER A 1 70 ? 3.557 3.435 5.367 1.00 88.06 70 SER A N 1
ATOM 552 C CA . SER A 1 70 ? 3.560 4.355 6.501 1.00 88.06 70 SER A CA 1
ATOM 553 C C . SER A 1 70 ? 4.679 5.377 6.346 1.00 88.06 70 SER A C 1
ATOM 555 O O . SER A 1 70 ? 5.809 5.010 6.020 1.00 88.06 70 SER A O 1
ATOM 557 N N . LEU A 1 71 ? 4.392 6.650 6.610 1.00 86.69 71 LEU A N 1
ATOM 558 C CA . LEU A 1 71 ? 5.388 7.721 6.586 1.00 86.69 71 LEU A CA 1
ATOM 559 C C . LEU A 1 71 ? 5.353 8.517 7.879 1.00 86.69 71 LEU A C 1
ATOM 561 O O . LEU A 1 71 ? 4.300 8.981 8.313 1.00 86.69 71 LEU A O 1
ATOM 565 N N . GLN A 1 72 ? 6.532 8.739 8.445 1.00 87.88 72 GLN A N 1
ATOM 566 C CA . GLN A 1 72 ? 6.701 9.638 9.572 1.00 87.88 72 GLN A CA 1
ATOM 567 C C . GLN A 1 72 ? 7.047 11.044 9.073 1.00 87.88 72 GLN A C 1
ATOM 569 O O . GLN A 1 72 ? 8.006 11.234 8.323 1.00 87.88 72 GLN A O 1
ATOM 574 N N . LEU A 1 73 ? 6.263 12.034 9.493 1.00 83.12 73 LEU A N 1
ATOM 575 C CA . LEU A 1 73 ? 6.466 13.449 9.198 1.00 83.12 73 LEU A CA 1
ATOM 576 C C . LEU A 1 73 ? 6.766 14.213 10.488 1.00 83.12 73 LEU A C 1
ATOM 578 O O . LEU A 1 73 ? 6.327 13.838 11.572 1.00 83.12 73 LEU A O 1
ATOM 582 N N . LYS A 1 74 ? 7.495 15.328 10.383 1.00 83.69 74 LYS A N 1
ATOM 583 C CA . LYS A 1 74 ? 7.767 16.181 11.550 1.00 83.69 74 LYS A CA 1
ATOM 584 C C . LYS A 1 74 ? 6.482 16.793 12.116 1.00 83.69 74 LYS A C 1
ATOM 586 O O . LYS A 1 74 ? 6.324 16.867 13.325 1.00 83.69 74 LYS A O 1
ATOM 591 N N . ASN A 1 75 ? 5.588 17.239 11.239 1.00 77.19 75 ASN A N 1
ATOM 592 C CA . ASN A 1 75 ? 4.284 17.800 11.570 1.00 77.19 75 ASN A CA 1
ATOM 593 C C . ASN A 1 75 ? 3.335 17.672 10.367 1.00 77.19 75 ASN A C 1
ATOM 595 O O . ASN A 1 75 ? 3.771 17.375 9.249 1.00 77.19 75 ASN A O 1
ATOM 599 N N . PHE A 1 76 ? 2.046 17.927 10.587 1.00 75.75 76 PHE A N 1
ATOM 600 C CA . PHE A 1 76 ? 1.064 18.073 9.516 1.00 75.75 76 PHE A CA 1
ATOM 601 C C . PHE A 1 76 ? 0.737 19.549 9.295 1.00 75.75 76 PHE A C 1
ATOM 603 O O . PHE A 1 76 ? 0.015 20.158 10.078 1.00 75.75 76 PHE A O 1
ATOM 610 N N . MET A 1 77 ? 1.244 20.120 8.205 1.00 70.12 77 MET A N 1
ATOM 611 C CA . MET A 1 77 ? 0.813 21.421 7.695 1.00 70.12 77 MET A CA 1
ATOM 612 C C . MET A 1 77 ? 0.019 21.200 6.411 1.00 70.12 77 MET A C 1
ATOM 614 O O . MET A 1 77 ? 0.355 20.314 5.628 1.00 70.12 77 MET A O 1
ATOM 618 N N . ALA A 1 78 ? -1.002 22.022 6.162 1.00 58.53 78 ALA A N 1
ATOM 619 C CA . ALA A 1 78 ? -1.857 21.901 4.974 1.00 58.53 78 ALA A CA 1
ATOM 620 C C . ALA A 1 78 ? -1.087 22.007 3.637 1.00 58.53 78 ALA A C 1
ATOM 622 O O . ALA A 1 78 ? -1.574 21.549 2.611 1.00 58.53 78 ALA A O 1
ATOM 623 N N . THR A 1 79 ? 0.121 22.577 3.650 1.00 65.19 79 THR A N 1
ATOM 624 C CA . THR A 1 79 ? 1.013 22.711 2.488 1.00 65.19 79 THR A CA 1
ATOM 625 C C . THR A 1 79 ? 2.123 21.658 2.435 1.00 65.19 79 THR A C 1
ATOM 627 O O . THR A 1 79 ? 2.976 21.716 1.548 1.00 65.19 79 THR A O 1
ATOM 630 N N . ASN A 1 80 ? 2.156 20.704 3.372 1.00 64.50 80 ASN A N 1
ATOM 631 C CA . ASN A 1 80 ? 3.200 19.687 3.386 1.00 64.50 80 ASN A CA 1
ATOM 632 C C . ASN A 1 80 ? 3.033 18.751 2.189 1.00 64.50 80 ASN A C 1
ATOM 634 O O . ASN A 1 80 ? 2.058 18.011 2.080 1.00 64.50 80 ASN A O 1
ATOM 638 N N . THR A 1 81 ? 4.039 18.750 1.322 1.00 67.38 81 THR A N 1
ATOM 639 C CA . THR A 1 81 ? 4.219 17.712 0.313 1.00 67.38 81 THR A CA 1
ATOM 640 C C . THR A 1 81 ? 5.055 16.592 0.914 1.00 67.38 81 THR A C 1
ATOM 642 O O . THR A 1 81 ? 6.046 16.826 1.610 1.00 67.38 81 THR A O 1
ATOM 645 N N . PHE A 1 82 ? 4.650 15.354 0.660 1.00 67.00 82 PHE A N 1
ATOM 646 C CA . PHE A 1 82 ? 5.435 14.182 1.009 1.00 67.00 82 PHE A CA 1
ATOM 647 C C . PHE A 1 82 ? 5.738 13.395 -0.259 1.00 67.00 82 PHE A C 1
ATOM 649 O O . PHE A 1 82 ? 4.964 13.379 -1.212 1.00 67.00 82 PHE A O 1
ATOM 656 N N . SER A 1 83 ? 6.901 12.758 -0.277 1.00 66.00 83 SER A N 1
ATOM 657 C CA . SER A 1 83 ? 7.288 11.836 -1.337 1.00 66.00 83 SER A CA 1
ATOM 658 C C . SER A 1 83 ? 7.476 10.475 -0.706 1.00 66.00 83 SER A C 1
ATOM 660 O O . SER A 1 83 ? 8.120 10.362 0.340 1.00 66.00 83 SER A O 1
ATOM 662 N N . PHE A 1 84 ? 6.944 9.451 -1.352 1.00 65.69 84 PHE A N 1
ATOM 663 C CA . PHE A 1 84 ? 7.179 8.073 -0.965 1.00 65.69 84 PHE A CA 1
ATOM 664 C C . PHE A 1 84 ? 7.922 7.340 -2.065 1.00 65.69 84 PHE A C 1
ATOM 666 O O . PHE A 1 84 ? 7.844 7.673 -3.246 1.00 65.69 84 PHE A O 1
ATOM 673 N N . VAL A 1 85 ? 8.665 6.325 -1.646 1.00 64.31 85 VAL A N 1
ATOM 674 C CA . VAL A 1 85 ? 9.293 5.400 -2.577 1.00 64.31 85 VAL A CA 1
ATOM 675 C C . VAL A 1 85 ? 8.238 4.377 -2.973 1.00 64.31 85 VAL A C 1
ATOM 677 O O . VAL A 1 85 ? 7.725 3.639 -2.128 1.00 64.31 85 VAL A O 1
ATOM 680 N N . ILE A 1 86 ? 7.914 4.351 -4.263 1.00 60.09 86 ILE A N 1
ATOM 681 C CA . ILE A 1 86 ? 6.976 3.397 -4.854 1.00 60.09 86 ILE A CA 1
ATOM 682 C C . ILE A 1 86 ? 7.529 1.975 -4.662 1.00 60.09 86 ILE A C 1
ATOM 684 O O . ILE A 1 86 ? 6.884 1.144 -4.023 1.00 60.09 86 ILE A O 1
ATOM 688 N N . GLN A 1 87 ? 8.786 1.743 -5.065 1.00 59.97 87 GLN A N 1
ATOM 689 C CA . GLN A 1 87 ? 9.540 0.520 -4.783 1.00 59.97 87 GLN A CA 1
ATOM 690 C C . GLN A 1 87 ? 11.047 0.718 -5.028 1.00 59.97 87 GLN A C 1
ATOM 692 O O . GLN A 1 87 ? 11.445 1.548 -5.842 1.00 59.97 87 GLN A O 1
ATOM 697 N N . ARG A 1 88 ? 11.900 -0.082 -4.368 1.00 60.38 88 ARG A N 1
ATOM 698 C CA . ARG A 1 88 ? 13.282 -0.303 -4.830 1.00 60.38 88 ARG A CA 1
ATOM 699 C C . ARG A 1 88 ? 13.241 -1.234 -6.043 1.00 60.38 88 ARG A C 1
ATOM 701 O O . ARG A 1 88 ? 13.004 -2.430 -5.883 1.00 60.38 88 ARG A O 1
ATOM 708 N N . ALA A 1 89 ? 13.408 -0.679 -7.234 1.00 67.81 89 ALA A N 1
ATOM 709 C CA . ALA A 1 89 ? 13.389 -1.439 -8.476 1.00 67.81 89 ALA A CA 1
ATOM 710 C C . ALA A 1 89 ? 14.820 -1.822 -8.873 1.00 67.81 89 ALA A C 1
ATOM 712 O O . ALA A 1 89 ? 15.650 -0.950 -9.120 1.00 67.81 89 ALA A O 1
ATOM 713 N N . ASP A 1 90 ? 15.108 -3.122 -8.935 1.00 78.31 90 ASP A N 1
ATOM 714 C CA . ASP A 1 90 ? 16.363 -3.629 -9.501 1.00 78.31 90 ASP A CA 1
ATOM 715 C C . ASP A 1 90 ? 16.205 -3.791 -11.020 1.00 78.31 90 ASP A C 1
ATOM 717 O O . ASP A 1 90 ? 16.121 -4.896 -11.555 1.00 78.31 90 ASP A O 1
ATOM 721 N N . ILE A 1 91 ? 16.066 -2.654 -11.706 1.00 83.88 91 ILE A N 1
ATOM 722 C CA . ILE A 1 91 ? 15.823 -2.600 -13.155 1.00 83.88 91 ILE A CA 1
ATOM 723 C C . ILE A 1 91 ? 17.029 -3.076 -13.967 1.00 83.88 91 ILE A C 1
ATOM 725 O O . ILE A 1 91 ? 16.864 -3.500 -15.102 1.00 83.88 91 ILE A O 1
ATOM 729 N N . ILE A 1 92 ? 18.233 -3.023 -13.387 1.00 84.94 92 ILE A N 1
ATOM 730 C CA . ILE A 1 92 ? 19.473 -3.422 -14.059 1.00 84.94 92 ILE A CA 1
ATOM 731 C C . ILE A 1 92 ? 19.545 -4.945 -14.138 1.00 84.94 92 ILE A C 1
ATOM 733 O O . ILE A 1 92 ? 19.796 -5.491 -15.207 1.00 84.94 92 ILE A O 1
ATOM 737 N N . LYS A 1 93 ? 19.259 -5.660 -13.040 1.00 87.06 93 LYS A N 1
ATOM 738 C CA . LYS A 1 93 ? 19.216 -7.131 -13.089 1.00 87.06 93 LYS A CA 1
ATOM 739 C C . LYS A 1 93 ? 18.061 -7.668 -13.926 1.00 87.06 93 LYS A C 1
ATOM 741 O O . LYS A 1 93 ? 18.168 -8.765 -14.456 1.00 87.06 93 LYS A O 1
ATOM 746 N N . LYS A 1 94 ? 16.974 -6.903 -14.038 1.00 86.62 94 LYS A N 1
ATOM 747 C CA . LYS A 1 94 ? 15.777 -7.261 -14.815 1.00 86.62 94 LYS A CA 1
ATOM 748 C C . LYS A 1 94 ? 15.765 -6.650 -16.216 1.00 86.62 94 LYS A C 1
ATOM 750 O O . LYS A 1 94 ? 14.737 -6.670 -16.880 1.00 86.62 94 LYS A O 1
ATOM 755 N N . ALA A 1 95 ? 16.886 -6.092 -16.664 1.00 88.38 95 ALA A N 1
ATOM 756 C CA . ALA A 1 95 ? 16.960 -5.299 -17.883 1.00 88.38 95 ALA A CA 1
ATOM 757 C C . ALA A 1 95 ? 16.465 -6.061 -19.124 1.00 88.38 95 ALA A C 1
ATOM 759 O O . ALA A 1 95 ? 15.682 -5.519 -19.901 1.00 88.38 95 ALA A O 1
ATOM 760 N N . GLU A 1 96 ? 16.867 -7.326 -19.282 1.00 90.94 96 GLU A N 1
ATOM 761 C CA . GLU A 1 96 ? 16.440 -8.166 -20.409 1.00 90.94 96 GLU A CA 1
ATOM 762 C C . GLU A 1 96 ? 14.936 -8.468 -20.372 1.00 90.94 96 GLU A C 1
ATOM 764 O O . GLU A 1 96 ? 14.254 -8.279 -21.377 1.00 90.94 96 GLU A O 1
ATOM 769 N N . GLU A 1 97 ? 14.407 -8.864 -19.210 1.00 90.56 97 GLU A N 1
ATOM 770 C CA . GLU A 1 97 ? 12.977 -9.158 -19.010 1.00 90.56 97 GLU A CA 1
ATOM 771 C C . GLU A 1 97 ? 12.095 -7.932 -19.275 1.00 90.56 97 GLU A C 1
ATOM 773 O O . GLU A 1 97 ? 10.994 -8.058 -19.804 1.00 90.56 97 GLU A O 1
ATOM 778 N N . LEU A 1 98 ? 12.596 -6.742 -18.933 1.00 87.69 98 LEU A N 1
ATOM 779 C CA . LEU A 1 98 ? 11.900 -5.470 -19.119 1.00 87.69 98 LEU A CA 1
ATOM 780 C C . LEU A 1 98 ? 12.018 -4.912 -20.548 1.00 87.69 98 LEU A C 1
ATOM 782 O O . LEU A 1 98 ? 11.426 -3.875 -20.835 1.00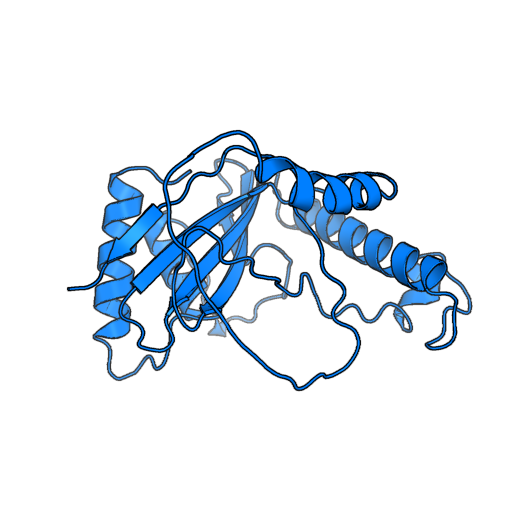 87.69 98 LEU A O 1
ATOM 786 N N . GLY A 1 99 ? 12.784 -5.552 -21.439 1.00 91.38 99 GLY A N 1
ATOM 787 C CA . GLY A 1 99 ? 12.981 -5.089 -22.817 1.00 91.38 99 GLY A CA 1
ATOM 788 C C . GLY A 1 99 ? 14.031 -3.983 -22.988 1.00 91.38 99 GLY A C 1
ATOM 789 O O . GLY A 1 99 ? 14.033 -3.298 -24.008 1.00 91.38 99 GLY A O 1
ATOM 790 N N . PHE A 1 100 ? 14.944 -3.819 -22.026 1.00 90.00 100 PHE A N 1
ATOM 791 C CA . PHE A 1 100 ? 16.040 -2.840 -22.050 1.00 90.00 100 PHE A CA 1
ATOM 792 C C . PHE A 1 100 ? 17.415 -3.538 -22.053 1.00 90.00 100 PHE A C 1
ATOM 794 O O . PHE A 1 100 ? 18.184 -3.386 -21.100 1.00 90.00 100 PHE A O 1
ATOM 801 N N . PRO A 1 101 ? 17.766 -4.326 -23.089 1.00 89.25 101 PRO A N 1
ATOM 802 C CA . PRO A 1 101 ? 19.040 -5.038 -23.118 1.00 89.25 101 PRO A CA 1
ATOM 803 C C . PRO A 1 101 ? 20.215 -4.052 -23.031 1.00 89.25 101 PRO A C 1
ATOM 805 O O . PRO A 1 101 ? 20.300 -3.096 -23.798 1.00 89.25 101 PRO A O 1
ATOM 808 N N . GLY A 1 102 ? 21.127 -4.284 -22.084 1.00 88.38 102 GLY A N 1
ATOM 809 C CA . GLY A 1 102 ? 22.286 -3.414 -21.855 1.00 88.38 102 GLY A CA 1
ATOM 810 C C . GLY A 1 102 ? 22.034 -2.200 -20.952 1.00 88.38 102 GLY A C 1
ATOM 811 O O . GLY A 1 102 ? 22.924 -1.356 -20.838 1.00 88.38 102 GLY A O 1
ATOM 812 N N . LEU A 1 103 ? 20.872 -2.106 -20.290 1.00 88.31 103 LEU A N 1
ATOM 813 C CA . LEU A 1 103 ? 20.628 -1.081 -19.272 1.00 88.31 103 LEU A CA 1
ATOM 814 C C . LEU A 1 103 ? 21.686 -1.164 -18.160 1.00 88.31 103 LEU A C 1
ATOM 816 O O . LEU A 1 103 ? 21.881 -2.209 -17.540 1.00 88.31 103 LEU A O 1
ATOM 820 N N . ALA A 1 104 ? 22.351 -0.047 -17.884 1.00 85.94 104 ALA A N 1
ATOM 821 C CA . ALA A 1 104 ? 23.396 0.066 -16.875 1.00 85.94 104 ALA A CA 1
ATOM 822 C C . ALA A 1 104 ? 23.195 1.328 -16.028 1.00 85.94 104 ALA A C 1
ATOM 824 O O . ALA A 1 104 ? 22.461 2.237 -16.399 1.00 85.94 104 ALA A O 1
ATOM 825 N N . GLU A 1 105 ? 23.910 1.445 -14.906 1.00 79.75 105 GLU A N 1
ATOM 826 C CA . GLU A 1 105 ? 23.825 2.629 -14.027 1.00 79.75 105 GLU A CA 1
ATOM 827 C C . GLU A 1 105 ? 24.154 3.951 -14.740 1.00 79.75 105 GLU A C 1
ATOM 829 O O . GLU A 1 105 ? 23.715 5.018 -14.317 1.00 79.75 105 GLU A O 1
ATOM 834 N N . LYS A 1 106 ? 24.944 3.879 -15.817 1.00 84.44 106 LYS A N 1
ATOM 835 C CA . LYS A 1 106 ? 25.360 5.026 -16.634 1.00 84.44 106 LYS A CA 1
ATOM 836 C C . LYS A 1 106 ? 24.466 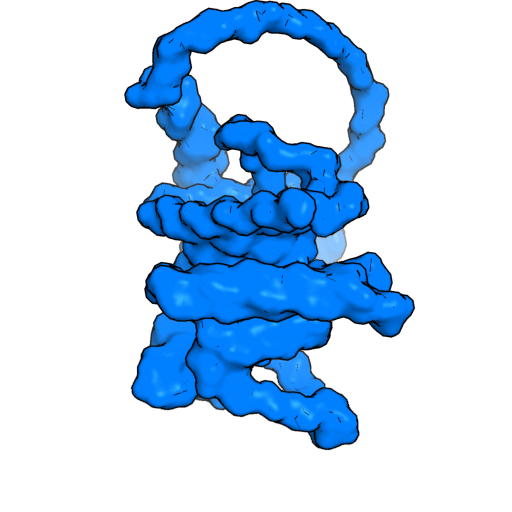5.265 -17.853 1.00 84.44 106 LYS A C 1
ATOM 838 O O . LYS A 1 106 ? 24.782 6.152 -18.644 1.00 84.44 106 LYS A O 1
ATOM 843 N N . SER A 1 107 ? 23.406 4.474 -18.028 1.00 83.50 107 SER A N 1
ATOM 844 C CA . SER A 1 107 ? 22.400 4.708 -19.065 1.00 83.50 107 SER A CA 1
ATOM 845 C C . SER A 1 107 ? 21.761 6.083 -18.898 1.00 83.50 107 SER A C 1
ATOM 847 O O . SER A 1 107 ? 21.845 6.716 -17.839 1.00 83.50 107 SER A O 1
ATOM 849 N N . SER A 1 108 ? 21.137 6.570 -19.965 1.00 86.50 108 SER A N 1
ATOM 850 C CA . SER A 1 108 ? 20.513 7.886 -19.928 1.00 86.50 108 SER A CA 1
ATOM 851 C C . SER A 1 108 ? 19.382 7.932 -18.885 1.00 86.50 108 SER A C 1
ATOM 853 O O . SER A 1 108 ? 18.726 6.916 -18.625 1.00 86.50 108 SER A O 1
ATOM 855 N N . PRO A 1 109 ? 19.102 9.106 -18.287 1.00 82.69 109 PRO A N 1
ATOM 856 C CA . PRO A 1 109 ? 17.977 9.256 -17.366 1.00 82.69 109 PRO A CA 1
ATOM 857 C C . PRO A 1 109 ? 16.632 8.819 -17.961 1.00 82.69 109 PRO A C 1
ATOM 859 O O . PRO A 1 109 ? 15.791 8.300 -17.230 1.00 82.69 109 PRO A O 1
ATOM 862 N N . ASP A 1 110 ? 16.438 8.993 -19.271 1.00 83.75 110 ASP A N 1
ATOM 863 C CA . ASP A 1 110 ? 15.205 8.610 -19.961 1.00 83.75 110 ASP A CA 1
ATOM 864 C C . ASP A 1 110 ? 15.057 7.087 -20.083 1.00 83.75 110 ASP A C 1
ATOM 866 O O . ASP A 1 110 ? 13.974 6.561 -19.826 1.00 83.75 110 ASP A O 1
ATOM 870 N N . GLU A 1 111 ? 16.139 6.361 -20.378 1.00 81.62 111 GLU A N 1
ATOM 871 C CA . GLU A 1 111 ? 16.139 4.890 -20.401 1.00 81.62 111 GLU A CA 1
ATOM 872 C C . GLU A 1 111 ? 15.896 4.305 -19.008 1.00 81.62 111 GLU A C 1
ATOM 874 O O . GLU A 1 111 ? 15.052 3.425 -18.839 1.00 81.62 111 GLU A O 1
ATOM 879 N N . LEU A 1 112 ? 16.581 4.833 -17.986 1.00 82.50 112 LEU A N 1
ATOM 880 C CA . LEU A 1 112 ? 16.373 4.416 -16.596 1.00 82.50 112 LEU A CA 1
ATOM 881 C C . LEU A 1 112 ? 14.928 4.680 -16.155 1.00 82.50 112 LEU A C 1
ATOM 883 O O . LEU A 1 112 ? 14.305 3.836 -15.510 1.00 82.50 112 LEU A O 1
ATOM 887 N N . ARG A 1 113 ? 14.370 5.835 -16.529 1.00 81.31 113 ARG A N 1
ATOM 888 C CA . ARG A 1 113 ? 12.977 6.186 -16.247 1.00 81.31 113 ARG A CA 1
ATOM 889 C C . ARG A 1 113 ? 12.006 5.223 -16.925 1.00 81.31 113 ARG A C 1
ATOM 891 O O . ARG A 1 113 ? 11.087 4.749 -16.260 1.00 81.31 113 ARG A O 1
ATOM 898 N N . ALA A 1 114 ? 12.192 4.946 -18.213 1.00 84.75 114 ALA A N 1
ATOM 899 C CA . ALA A 1 114 ? 11.331 4.037 -18.962 1.00 84.75 114 ALA A CA 1
ATOM 900 C C . ALA A 1 114 ? 11.342 2.628 -18.348 1.00 84.75 114 ALA A C 1
ATOM 902 O O . ALA A 1 114 ? 10.279 2.055 -18.115 1.00 84.75 114 ALA A O 1
ATOM 903 N N . ALA A 1 115 ? 12.521 2.126 -17.974 1.00 85.31 115 ALA A N 1
ATOM 904 C CA . ALA A 1 115 ? 12.663 0.830 -17.320 1.00 85.31 115 ALA A CA 1
ATOM 905 C C . ALA A 1 115 ? 11.991 0.775 -15.936 1.00 85.31 115 ALA A C 1
ATOM 907 O O . ALA A 1 115 ? 11.364 -0.227 -15.598 1.00 85.31 115 ALA A O 1
ATOM 908 N N . ILE A 1 116 ? 12.056 1.850 -15.139 1.00 85.38 116 ILE A N 1
ATOM 909 C CA . ILE A 1 116 ? 11.347 1.934 -13.847 1.00 85.38 116 ILE A CA 1
ATOM 910 C C . ILE A 1 116 ? 9.830 1.896 -14.044 1.00 85.38 116 ILE A C 1
ATOM 912 O O . ILE A 1 116 ? 9.144 1.182 -13.312 1.00 85.38 116 ILE A O 1
ATOM 916 N N . ILE A 1 117 ? 9.311 2.654 -15.014 1.00 86.00 117 ILE A N 1
ATOM 917 C CA . ILE A 1 117 ? 7.875 2.692 -15.319 1.00 86.00 117 ILE A CA 1
ATOM 918 C C . ILE A 1 117 ? 7.402 1.313 -15.776 1.00 86.00 117 ILE A C 1
ATOM 920 O O . ILE A 1 117 ? 6.417 0.810 -15.238 1.00 86.00 117 ILE A O 1
ATOM 924 N N . GLN A 1 118 ? 8.129 0.678 -16.701 1.00 88.06 118 GLN A N 1
ATOM 925 C CA . GLN A 1 118 ? 7.807 -0.666 -17.177 1.00 88.06 118 GLN A CA 1
ATOM 926 C C . GLN A 1 118 ? 7.798 -1.667 -16.019 1.00 88.06 118 GLN A C 1
ATOM 928 O O . GLN A 1 118 ? 6.805 -2.356 -15.804 1.00 88.06 118 GLN A O 1
ATOM 933 N N . HIS A 1 119 ? 8.850 -1.663 -15.195 1.00 87.00 119 HIS A N 1
ATOM 934 C CA . HIS A 1 119 ? 8.954 -2.555 -14.045 1.00 87.00 119 HIS A CA 1
ATOM 935 C C . HIS A 1 119 ? 7.788 -2.406 -13.063 1.00 87.00 119 HIS A C 1
ATOM 937 O O . HIS A 1 119 ? 7.277 -3.391 -12.528 1.00 87.00 119 HIS A O 1
ATOM 943 N N . TRP A 1 120 ? 7.378 -1.166 -12.805 1.00 88.25 120 TRP A N 1
ATOM 944 C CA . TRP A 1 120 ? 6.264 -0.877 -11.916 1.00 88.25 120 TRP A CA 1
ATOM 945 C C . TRP A 1 120 ? 4.922 -1.323 -12.502 1.00 88.25 120 TRP A C 1
ATOM 947 O O . TRP A 1 120 ? 4.137 -1.973 -11.812 1.00 88.25 120 TRP A O 1
ATOM 957 N N . ASN A 1 121 ? 4.684 -1.027 -13.779 1.00 90.00 121 ASN A N 1
ATOM 958 C CA . ASN A 1 121 ? 3.458 -1.407 -14.473 1.00 90.00 121 ASN A CA 1
ATOM 959 C C . ASN A 1 121 ? 3.309 -2.928 -14.547 1.00 90.00 121 ASN A C 1
ATOM 961 O O . ASN A 1 121 ? 2.241 -3.444 -14.219 1.00 90.00 121 ASN A O 1
ATOM 965 N N . ASP A 1 122 ? 4.386 -3.647 -14.871 1.00 90.69 122 ASP A N 1
ATOM 966 C CA . ASP A 1 122 ? 4.398 -5.111 -14.886 1.00 90.69 122 ASP A CA 1
ATOM 967 C C . ASP A 1 122 ? 4.063 -5.678 -13.507 1.00 90.69 122 ASP A C 1
ATOM 969 O O . ASP A 1 122 ? 3.282 -6.626 -13.393 1.00 90.69 122 ASP A O 1
ATOM 973 N N . LYS A 1 123 ? 4.585 -5.067 -12.434 1.00 89.06 123 LYS A N 1
ATOM 974 C CA . LYS A 1 123 ? 4.267 -5.488 -11.068 1.00 89.06 123 LYS A CA 1
ATOM 975 C C . LYS A 1 123 ? 2.797 -5.266 -10.721 1.00 89.06 123 LYS A C 1
ATOM 977 O O . LYS A 1 123 ? 2.192 -6.165 -10.139 1.00 89.06 123 LYS A O 1
ATOM 982 N N . ILE A 1 124 ? 2.228 -4.106 -11.058 1.00 90.06 124 ILE A N 1
ATOM 983 C CA . ILE A 1 124 ? 0.797 -3.845 -10.848 1.00 90.06 124 ILE A CA 1
ATOM 984 C C . ILE A 1 124 ? -0.026 -4.890 -11.600 1.00 90.06 124 ILE A C 1
ATOM 986 O O . ILE A 1 124 ? -0.866 -5.548 -10.998 1.00 90.06 124 ILE A O 1
ATOM 990 N N . ILE A 1 125 ? 0.229 -5.081 -12.895 1.00 92.81 125 ILE A N 1
ATOM 991 C CA . ILE A 1 125 ? -0.563 -5.980 -13.745 1.00 92.81 125 ILE A CA 1
ATOM 992 C C . ILE A 1 125 ? -0.486 -7.426 -13.239 1.00 92.81 125 ILE A C 1
ATOM 994 O O . ILE A 1 125 ? -1.522 -8.061 -13.033 1.00 92.81 125 ILE A O 1
ATOM 998 N N . SER A 1 126 ? 0.726 -7.929 -12.991 1.00 93.00 126 SER A N 1
ATOM 999 C CA . SER A 1 126 ? 0.937 -9.294 -12.494 1.00 93.00 126 SER A CA 1
ATOM 1000 C C . SER A 1 126 ? 0.308 -9.507 -11.118 1.00 93.00 126 SER A C 1
ATOM 1002 O O . SER A 1 126 ? -0.440 -10.465 -10.942 1.00 93.00 126 SER A O 1
ATOM 1004 N N . SER A 1 127 ? 0.512 -8.582 -10.174 1.00 92.94 127 SER A N 1
ATOM 1005 C CA . SER A 1 127 ? -0.045 -8.707 -8.820 1.00 92.94 127 SER A CA 1
ATOM 1006 C C . SER A 1 127 ? -1.569 -8.588 -8.812 1.00 92.94 127 SER A C 1
ATOM 1008 O O . SER A 1 127 ? -2.227 -9.320 -8.078 1.00 92.94 127 SER A O 1
ATOM 1010 N N . LYS A 1 128 ? -2.161 -7.719 -9.650 1.00 94.38 128 LYS A N 1
ATOM 1011 C CA . LYS A 1 128 ? -3.625 -7.643 -9.803 1.00 94.38 128 LYS A CA 1
ATOM 1012 C C . LYS A 1 128 ? -4.194 -8.967 -10.279 1.00 94.38 128 LYS A C 1
ATOM 1014 O O . LYS A 1 128 ? -5.169 -9.450 -9.711 1.00 94.38 128 LYS A O 1
ATOM 1019 N N . SER A 1 129 ? -3.569 -9.555 -11.298 1.00 94.44 129 SER A N 1
ATOM 1020 C CA . SER A 1 129 ? -3.995 -10.843 -11.838 1.00 94.44 129 SER A CA 1
ATOM 1021 C C . SER A 1 129 ? -3.835 -11.972 -10.819 1.00 94.44 129 SER A C 1
ATOM 1023 O O . SER A 1 129 ? -4.756 -12.764 -10.656 1.00 94.44 129 SER A O 1
ATOM 1025 N N . GLU A 1 130 ? -2.691 -12.052 -10.135 1.00 94.50 130 GLU A N 1
ATOM 1026 C CA . GLU A 1 130 ? -2.393 -13.118 -9.169 1.00 94.50 130 GLU A CA 1
ATOM 1027 C C . GLU A 1 130 ? -3.294 -13.045 -7.929 1.00 94.50 130 GLU A C 1
ATOM 1029 O O . GLU A 1 130 ? -3.745 -14.072 -7.429 1.00 94.50 130 GLU A O 1
ATOM 1034 N N . GLN A 1 131 ? -3.605 -11.832 -7.461 1.00 93.38 131 GLN A N 1
ATOM 1035 C CA . GLN A 1 131 ? -4.408 -11.607 -6.256 1.00 93.38 131 GLN A CA 1
ATOM 1036 C C . GLN A 1 131 ? -5.907 -11.408 -6.542 1.00 93.38 131 GLN A C 1
ATOM 1038 O O . GLN A 1 131 ? -6.672 -11.165 -5.612 1.00 93.38 131 GLN A O 1
ATOM 1043 N N . GLY A 1 132 ? -6.344 -11.492 -7.804 1.00 94.62 132 GLY A N 1
ATOM 1044 C CA . GLY A 1 132 ? -7.748 -11.301 -8.185 1.00 94.62 132 GLY A CA 1
ATOM 1045 C C . GLY A 1 132 ? -8.279 -9.885 -7.919 1.00 94.62 132 GLY A C 1
ATOM 1046 O O . GLY A 1 132 ? -9.454 -9.713 -7.602 1.00 94.62 132 GLY A O 1
ATOM 1047 N N . VAL A 1 133 ? -7.419 -8.869 -8.018 1.00 95.94 133 VAL A N 1
ATOM 1048 C CA . VAL A 1 133 ? -7.742 -7.471 -7.698 1.00 95.94 133 VAL A CA 1
ATOM 1049 C C . VAL A 1 133 ? -8.203 -6.713 -8.944 1.00 95.94 133 VAL A C 1
ATOM 1051 O O . VAL A 1 133 ? -7.472 -6.577 -9.927 1.00 95.94 133 VAL A O 1
ATOM 1054 N N . VAL A 1 134 ? -9.399 -6.132 -8.870 1.00 95.00 134 VAL A N 1
ATOM 1055 C CA . VAL A 1 134 ? -9.968 -5.229 -9.880 1.00 95.00 134 VAL A CA 1
ATOM 1056 C C . VAL A 1 134 ? -9.711 -3.773 -9.494 1.00 95.00 134 VAL A C 1
ATOM 1058 O O . VAL A 1 134 ? -9.113 -3.030 -10.278 1.00 95.00 134 VAL A O 1
ATOM 1061 N N . ASN A 1 135 ? -10.090 -3.383 -8.273 1.00 93.75 135 ASN A N 1
ATOM 1062 C CA . ASN A 1 135 ? -9.894 -2.031 -7.747 1.00 93.75 135 ASN A CA 1
ATOM 1063 C C . ASN A 1 135 ? -8.615 -1.982 -6.913 1.00 93.75 135 ASN A C 1
ATOM 1065 O O . ASN A 1 135 ? -8.436 -2.769 -5.990 1.00 93.75 135 ASN A O 1
ATOM 1069 N N . SER A 1 136 ? -7.712 -1.072 -7.249 1.00 92.62 136 SER A N 1
ATOM 1070 C CA . SER A 1 136 ? -6.353 -1.054 -6.713 1.00 92.62 136 SER A CA 1
ATOM 1071 C C . SER A 1 136 ? -6.095 0.273 -6.024 1.00 92.62 136 SER A C 1
ATOM 1073 O O . SER A 1 136 ? -6.284 1.323 -6.638 1.00 92.62 136 SER A O 1
ATOM 1075 N N . TYR A 1 137 ? -5.654 0.225 -4.769 1.00 90.69 137 TYR A N 1
ATOM 1076 C CA . TYR A 1 137 ? -5.410 1.417 -3.969 1.00 90.69 137 TYR A CA 1
ATOM 1077 C C . TYR A 1 137 ? -4.059 1.380 -3.255 1.00 90.69 137 TYR A C 1
ATOM 1079 O O . TYR A 1 137 ? -3.554 0.329 -2.867 1.00 90.69 137 TYR A O 1
ATOM 1087 N N . GLU A 1 138 ? -3.495 2.562 -3.034 1.00 88.81 138 GLU A N 1
ATOM 1088 C CA . GLU A 1 138 ? -2.406 2.798 -2.095 1.00 88.81 138 GLU A CA 1
ATOM 1089 C C . GLU A 1 138 ? -2.999 3.387 -0.807 1.00 88.81 138 GLU A C 1
ATOM 1091 O O . GLU A 1 138 ? -3.559 4.488 -0.816 1.00 88.81 138 GLU A O 1
ATOM 1096 N N . GLY A 1 139 ? -2.895 2.649 0.297 1.00 89.88 139 GLY A N 1
ATOM 1097 C CA . GLY A 1 139 ? -3.306 3.074 1.630 1.00 89.88 139 GLY A CA 1
ATOM 1098 C C . GLY A 1 139 ? -2.120 3.630 2.412 1.00 89.88 139 GLY A C 1
ATOM 1099 O O . GLY A 1 139 ? -1.262 2.880 2.883 1.00 89.88 139 GLY A O 1
ATOM 1100 N N . ILE A 1 140 ? -2.081 4.950 2.581 1.00 88.31 140 ILE A N 1
ATOM 1101 C CA . ILE A 1 140 ? -0.980 5.646 3.245 1.00 88.31 140 ILE A CA 1
ATOM 1102 C C . ILE A 1 140 ? -1.398 6.078 4.647 1.00 88.31 140 ILE A C 1
ATOM 1104 O O . ILE A 1 140 ? -2.321 6.877 4.808 1.00 88.31 140 ILE A O 1
ATOM 1108 N N . LEU A 1 141 ? -0.663 5.609 5.656 1.00 89.88 141 LEU A N 1
ATOM 1109 C CA . LEU A 1 141 ? -0.738 6.131 7.016 1.00 89.88 141 LEU A CA 1
ATOM 1110 C C . LEU A 1 141 ? 0.388 7.141 7.249 1.00 89.88 141 LEU A C 1
ATOM 1112 O O . LEU A 1 141 ? 1.571 6.799 7.292 1.00 89.88 141 LEU A O 1
ATOM 1116 N N . LEU A 1 142 ? 0.024 8.401 7.435 1.00 88.12 142 LEU A N 1
ATOM 1117 C CA . LEU A 1 142 ? 0.942 9.434 7.887 1.00 88.12 142 LEU A CA 1
ATOM 1118 C C . LEU A 1 142 ? 0.891 9.512 9.413 1.00 88.12 142 LEU A C 1
ATOM 1120 O O . LEU A 1 142 ? -0.192 9.559 9.997 1.00 88.12 142 LEU A O 1
ATOM 1124 N N . LYS A 1 143 ? 2.058 9.580 10.051 1.00 86.94 143 LYS A N 1
ATOM 1125 C CA . LYS A 1 143 ? 2.217 9.723 11.506 1.00 86.94 143 LYS A CA 1
ATOM 1126 C C . LYS A 1 143 ? 3.184 10.857 11.828 1.00 86.94 143 LYS A C 1
ATOM 1128 O O . LYS A 1 143 ? 4.133 11.085 11.076 1.00 86.94 143 LYS A O 1
ATOM 1133 N N . THR A 1 144 ? 2.973 11.576 12.926 1.00 84.69 144 THR A N 1
ATOM 1134 C CA . THR A 1 144 ? 3.986 12.525 13.414 1.00 84.69 144 THR A CA 1
ATOM 1135 C C . THR A 1 144 ? 5.126 11.807 14.132 1.00 84.69 144 THR A C 1
ATOM 1137 O O . THR A 1 144 ? 4.979 10.659 14.553 1.00 84.69 144 THR A O 1
ATOM 1140 N N . ILE A 1 145 ? 6.280 12.469 14.279 1.00 83.44 145 ILE A N 1
ATOM 1141 C CA . ILE A 1 145 ? 7.427 11.913 15.024 1.00 83.44 145 ILE A CA 1
ATOM 1142 C C . ILE A 1 145 ? 7.033 11.524 16.452 1.00 83.44 145 ILE A C 1
ATOM 1144 O O . ILE A 1 145 ? 7.437 10.473 16.936 1.00 83.44 145 ILE A O 1
ATOM 1148 N N . GLU A 1 146 ? 6.205 12.349 17.086 1.00 79.50 146 GLU A N 1
ATOM 1149 C CA . GLU A 1 146 ? 5.722 12.140 18.453 1.00 79.50 146 GLU A CA 1
ATOM 1150 C C . GLU A 1 146 ? 4.664 11.032 18.554 1.00 79.50 146 GLU A C 1
ATOM 1152 O O . GLU A 1 146 ? 4.355 10.589 19.653 1.00 79.50 146 GLU A O 1
ATOM 1157 N N . GLY A 1 147 ? 4.098 10.575 17.429 1.00 77.31 147 GLY A N 1
ATOM 1158 C CA . GLY A 1 147 ? 3.066 9.537 17.426 1.00 77.31 147 GLY A CA 1
ATOM 1159 C C . GLY A 1 147 ? 1.718 9.991 17.997 1.00 77.31 147 GLY A C 1
ATOM 1160 O O . GLY A 1 147 ? 0.922 9.144 18.389 1.00 77.31 147 GLY A O 1
ATOM 1161 N N . CYS A 1 148 ? 1.456 11.301 18.038 1.00 77.62 148 CYS A N 1
ATOM 1162 C CA . CYS A 1 148 ? 0.228 11.888 18.600 1.00 77.62 148 CYS A CA 1
ATOM 1163 C C . CYS A 1 148 ? -0.833 12.219 17.536 1.00 77.62 148 CYS A C 1
ATOM 1165 O O . CYS A 1 148 ? -2.021 12.358 17.836 1.00 77.62 148 CYS A O 1
ATOM 1167 N N . GLU A 1 149 ? -0.421 12.374 16.278 1.00 83.38 149 GLU A N 1
ATOM 1168 C CA . GLU A 1 149 ? -1.327 12.674 15.172 1.00 83.38 149 GLU A CA 1
ATOM 1169 C C . GLU A 1 149 ? -1.162 11.645 14.056 1.00 83.38 149 GLU A C 1
ATOM 1171 O O . GLU A 1 149 ? -0.039 11.310 13.665 1.00 83.38 149 GLU A O 1
ATOM 1176 N N . TYR A 1 150 ? -2.299 11.226 13.493 1.00 86.00 150 TYR A N 1
ATOM 1177 C CA . TYR A 1 150 ? -2.358 10.290 12.378 1.00 86.00 150 TYR A CA 1
ATOM 1178 C C . TYR A 1 150 ? -3.301 10.796 11.292 1.00 86.00 150 TYR A C 1
ATOM 1180 O O . TYR A 1 150 ? -4.362 11.369 11.564 1.00 86.00 150 TYR A O 1
ATOM 1188 N N . VAL A 1 151 ? -2.918 10.557 10.044 1.00 87.31 151 VAL A N 1
ATOM 1189 C CA . VAL A 1 151 ? -3.752 10.822 8.875 1.00 87.31 151 VAL A CA 1
ATOM 1190 C C . VAL A 1 151 ? -3.726 9.594 7.986 1.00 87.31 151 VAL A C 1
ATOM 1192 O O . VAL A 1 151 ? -2.654 9.109 7.638 1.00 87.31 151 VAL A O 1
ATOM 1195 N N . TYR A 1 152 ? -4.904 9.113 7.607 1.00 87.19 152 TYR A N 1
ATOM 1196 C CA . TYR A 1 152 ? -5.038 8.076 6.593 1.00 87.19 152 TYR A CA 1
ATOM 1197 C C . TYR A 1 152 ? -5.481 8.697 5.268 1.00 87.19 152 TYR A C 1
ATOM 1199 O O . TYR A 1 152 ? -6.417 9.505 5.233 1.00 87.19 152 TYR A O 1
ATOM 1207 N N . CYS A 1 153 ? -4.800 8.297 4.197 1.00 84.88 153 CYS A N 1
ATOM 1208 C CA . CYS A 1 153 ? -5.093 8.683 2.826 1.00 84.88 153 CYS A CA 1
ATOM 1209 C C . CYS A 1 153 ? -5.168 7.434 1.943 1.00 84.88 153 CYS A C 1
ATOM 1211 O O . CYS A 1 153 ? -4.360 6.518 2.087 1.00 84.88 153 CYS A O 1
ATOM 1213 N N . GLU A 1 154 ? -6.090 7.438 0.988 1.00 83.81 154 GLU A N 1
ATOM 1214 C CA . GLU A 1 154 ? -6.258 6.375 -0.003 1.00 83.81 154 GLU A CA 1
ATOM 1215 C C . GLU A 1 154 ? -6.159 6.983 -1.406 1.00 83.81 154 GLU A C 1
ATOM 1217 O O . GLU A 1 154 ? -6.815 7.988 -1.691 1.00 83.81 154 GLU A O 1
ATOM 1222 N N . PHE A 1 155 ? -5.341 6.389 -2.275 1.00 83.88 155 PHE A N 1
ATOM 1223 C CA . PHE A 1 155 ? -5.144 6.842 -3.655 1.00 83.88 155 PHE A CA 1
ATOM 1224 C C . PHE A 1 155 ? -5.364 5.690 -4.626 1.00 83.88 155 PHE A C 1
ATOM 1226 O O . PHE A 1 155 ? -4.972 4.568 -4.322 1.00 83.88 155 PHE A O 1
ATOM 1233 N N . SER A 1 156 ? -5.952 5.957 -5.796 1.00 87.94 156 SER A N 1
ATOM 1234 C CA . SER A 1 156 ? -6.007 4.949 -6.863 1.00 87.94 156 SER A CA 1
ATOM 1235 C C . SER A 1 156 ? -4.591 4.562 -7.272 1.00 87.94 156 SER A C 1
ATOM 1237 O O . SER A 1 156 ? -3.730 5.431 -7.442 1.00 87.94 156 SER A O 1
ATOM 1239 N N . LEU A 1 157 ? -4.353 3.263 -7.405 1.00 87.31 157 LEU A N 1
ATOM 1240 C CA . LEU A 1 157 ? -3.064 2.704 -7.769 1.00 87.31 157 LEU A CA 1
ATOM 1241 C C . LEU A 1 157 ? -3.171 2.044 -9.141 1.00 87.31 157 LEU A C 1
ATOM 1243 O O . LEU A 1 157 ? -3.450 0.849 -9.262 1.00 87.31 157 LEU A O 1
ATOM 1247 N N . ASP A 1 158 ? -2.932 2.857 -10.163 1.00 85.25 158 ASP A N 1
ATOM 1248 C CA . ASP A 1 158 ? -3.007 2.478 -11.569 1.00 85.25 158 ASP A CA 1
ATOM 1249 C C . ASP A 1 158 ? -1.614 2.466 -12.221 1.00 85.25 158 ASP A C 1
ATOM 1251 O O . ASP A 1 158 ? -0.687 3.118 -11.720 1.00 85.25 158 ASP A O 1
ATOM 1255 N N . PRO A 1 159 ? -1.439 1.734 -13.339 1.00 85.75 159 PRO A N 1
ATOM 1256 C CA . PRO A 1 159 ? -0.225 1.813 -14.140 1.00 85.75 159 PRO A CA 1
ATOM 1257 C C . PRO A 1 159 ? 0.111 3.260 -14.511 1.00 85.75 159 PRO A C 1
ATOM 1259 O O . PRO A 1 159 ? -0.757 4.059 -14.868 1.00 85.75 159 PRO A O 1
ATOM 1262 N N . LEU A 1 160 ? 1.394 3.596 -14.439 1.00 82.94 160 LEU A N 1
ATOM 1263 C CA . LEU A 1 160 ? 1.893 4.908 -14.814 1.00 82.94 160 LEU A CA 1
ATOM 1264 C C . LEU A 1 160 ? 1.942 5.018 -16.338 1.00 82.94 160 LEU A C 1
ATOM 1266 O O . LEU A 1 160 ? 2.508 4.160 -17.017 1.00 82.94 160 LEU A O 1
ATOM 1270 N N . ASP A 1 161 ? 1.400 6.108 -16.869 1.00 72.69 161 ASP A N 1
ATOM 1271 C CA . ASP A 1 161 ? 1.595 6.479 -18.267 1.00 72.69 161 ASP A CA 1
ATOM 1272 C C . ASP A 1 161 ? 2.969 7.155 -18.447 1.00 72.69 161 ASP A C 1
ATOM 1274 O O . ASP A 1 161 ? 3.407 7.978 -17.637 1.00 72.69 161 ASP A O 1
ATOM 1278 N N . ALA A 1 162 ? 3.657 6.829 -19.541 1.00 57.69 162 ALA A N 1
ATOM 1279 C CA . ALA A 1 162 ? 4.905 7.474 -19.932 1.00 57.69 162 ALA A CA 1
ATOM 1280 C C . ALA A 1 162 ? 4.734 8.999 -20.111 1.00 57.69 162 ALA A C 1
ATOM 1282 O O . ALA A 1 162 ? 5.671 9.759 -19.835 1.00 57.69 162 ALA A O 1
ATOM 1283 N N . SER A 1 163 ? 3.535 9.453 -20.509 1.00 54.00 163 SER A N 1
ATOM 1284 C CA . SER A 1 163 ? 3.218 10.868 -20.757 1.00 54.00 163 SER A CA 1
ATOM 1285 C C . SER A 1 163 ? 2.772 11.658 -19.510 1.00 54.00 163 SER A C 1
ATOM 1287 O O . SER A 1 163 ? 3.030 12.862 -19.408 1.00 54.00 163 SER A O 1
ATOM 1289 N N . SER A 1 164 ? 2.173 10.995 -18.512 1.00 51.81 164 SER A N 1
ATOM 1290 C CA . SER A 1 164 ? 1.500 11.648 -17.372 1.00 51.81 164 SER A CA 1
ATOM 1291 C C . SER A 1 164 ? 2.444 12.263 -16.334 1.00 51.81 164 SER A C 1
ATOM 1293 O O . SER A 1 164 ? 2.032 13.054 -15.488 1.00 51.81 164 SER A O 1
ATOM 1295 N N . LEU A 1 165 ? 3.740 11.974 -16.421 1.00 49.53 165 LEU A N 1
ATOM 1296 C CA . LEU A 1 165 ? 4.741 12.525 -15.508 1.00 49.53 165 LEU A CA 1
ATOM 1297 C C . LEU A 1 165 ? 5.138 13.976 -15.824 1.00 49.53 165 LEU A C 1
ATOM 1299 O O . LEU A 1 165 ? 5.607 14.680 -14.931 1.00 49.53 165 LEU A O 1
ATOM 1303 N N . ILE A 1 166 ? 4.918 14.450 -17.058 1.00 39.88 166 ILE A N 1
ATOM 1304 C CA . ILE A 1 166 ? 5.140 15.864 -17.415 1.00 39.88 166 ILE A CA 1
ATOM 1305 C C . ILE A 1 166 ? 3.988 16.735 -16.888 1.00 39.88 166 ILE A C 1
ATOM 1307 O O . ILE A 1 166 ? 4.233 17.815 -16.352 1.00 39.88 166 ILE A O 1
ATOM 1311 N N . SER A 1 167 ? 2.740 16.259 -16.961 1.00 33.09 167 SER A N 1
ATOM 1312 C CA . SER A 1 167 ? 1.582 16.984 -16.414 1.00 33.09 167 SER A CA 1
ATOM 1313 C C . SER A 1 167 ? 1.540 16.945 -14.885 1.00 33.09 167 SER A C 1
ATOM 1315 O O . SER A 1 167 ? 1.183 17.942 -14.262 1.00 33.09 167 SER A O 1
ATOM 1317 N N . ALA A 1 168 ? 2.005 15.855 -14.271 1.00 36.41 168 ALA A N 1
ATOM 1318 C CA . ALA A 1 168 ? 2.169 15.746 -12.827 1.00 36.41 168 ALA A CA 1
ATOM 1319 C C . ALA A 1 168 ? 3.073 16.855 -12.253 1.00 36.41 168 ALA A C 1
ATOM 1321 O O . ALA A 1 168 ? 2.719 17.503 -11.265 1.00 36.41 168 ALA A O 1
ATOM 1322 N N . LEU A 1 169 ? 4.209 17.135 -12.906 1.00 32.44 169 LEU A N 1
ATOM 1323 C CA . LEU A 1 169 ? 5.159 18.184 -12.501 1.00 32.44 169 LEU A CA 1
ATOM 1324 C C . LEU A 1 169 ? 4.573 19.604 -12.612 1.00 32.44 169 LEU A C 1
ATOM 1326 O O . LEU A 1 169 ? 4.947 20.482 -11.837 1.00 32.44 169 LEU A O 1
ATOM 1330 N N . ILE A 1 170 ? 3.617 19.818 -13.522 1.00 30.00 170 ILE A N 1
ATOM 1331 C CA . ILE A 1 170 ? 2.943 21.108 -13.745 1.00 30.00 170 ILE A CA 1
ATOM 1332 C C . ILE A 1 170 ? 1.725 21.279 -12.813 1.00 30.00 170 ILE A C 1
ATOM 1334 O O . ILE A 1 170 ? 1.490 22.373 -12.295 1.00 30.00 170 ILE A O 1
ATOM 1338 N N . SER A 1 171 ? 0.980 20.212 -12.505 1.00 28.22 171 SER A N 1
ATOM 1339 C CA . SER A 1 171 ? -0.178 20.274 -11.595 1.00 28.22 171 SER A CA 1
ATOM 1340 C C . SER A 1 171 ? 0.200 20.564 -10.138 1.00 28.22 171 SER A C 1
ATOM 1342 O O . SER A 1 171 ? -0.571 21.229 -9.444 1.00 28.22 171 SER A O 1
ATOM 1344 N N . ALA A 1 172 ? 1.404 20.179 -9.697 1.00 28.08 172 ALA A N 1
ATOM 1345 C CA . ALA A 1 172 ? 1.935 20.551 -8.381 1.00 28.08 172 ALA A CA 1
ATOM 1346 C C . ALA A 1 172 ? 2.146 22.072 -8.215 1.00 28.08 172 ALA A C 1
ATOM 1348 O O . ALA A 1 172 ? 2.150 22.575 -7.094 1.00 28.08 172 ALA A O 1
ATOM 1349 N N . ILE A 1 173 ? 2.279 22.814 -9.322 1.00 29.03 173 ILE A N 1
ATOM 1350 C CA . ILE A 1 173 ? 2.430 24.278 -9.331 1.00 29.03 173 ILE A CA 1
ATOM 1351 C C . ILE A 1 173 ? 1.061 24.975 -9.463 1.00 29.03 173 ILE A C 1
ATOM 1353 O O . ILE A 1 173 ? 0.875 26.075 -8.947 1.00 29.03 173 ILE A O 1
ATOM 1357 N N . SER A 1 174 ? 0.064 24.335 -10.087 1.00 25.17 174 SER A N 1
ATOM 1358 C CA . SER A 1 174 ? -1.223 24.982 -10.392 1.00 25.17 174 SER A CA 1
ATOM 1359 C C . SER A 1 174 ? -2.302 24.864 -9.305 1.00 25.17 174 SER A C 1
ATOM 1361 O O . SER A 1 174 ? -3.245 25.656 -9.323 1.00 25.17 174 SER A O 1
ATOM 1363 N N . MET A 1 175 ? -2.188 23.951 -8.331 1.00 26.23 175 MET A N 1
ATOM 1364 C CA . MET A 1 175 ? -3.101 23.927 -7.167 1.00 26.23 175 MET A CA 1
ATOM 1365 C C . MET A 1 175 ? -2.844 25.068 -6.160 1.00 26.23 175 MET A C 1
ATOM 1367 O O . MET A 1 175 ? -3.485 25.120 -5.114 1.00 26.23 175 MET A O 1
ATOM 1371 N N . PHE A 1 176 ? -1.941 26.003 -6.479 1.00 33.22 176 PHE A N 1
ATOM 1372 C CA . PHE A 1 176 ? -1.493 27.077 -5.591 1.00 33.22 176 PHE A CA 1
ATOM 1373 C C . PHE A 1 176 ? -2.143 28.454 -5.838 1.00 33.22 176 PHE A C 1
ATOM 1375 O O . PHE A 1 176 ? -1.730 29.423 -5.211 1.00 33.22 176 PHE A O 1
ATOM 1382 N N . LEU A 1 177 ? -3.146 28.594 -6.718 1.00 26.62 177 LEU A N 1
ATOM 1383 C CA . LEU A 1 177 ? -3.719 29.926 -7.010 1.00 26.62 177 LEU A CA 1
ATOM 1384 C C . LEU A 1 177 ? -5.213 30.129 -6.745 1.00 26.62 177 LEU A C 1
ATOM 1386 O O . LEU A 1 177 ? -5.638 31.277 -6.773 1.00 26.62 177 LEU A O 1
ATOM 1390 N N . ASN A 1 178 ? -6.007 29.101 -6.432 1.00 27.98 178 ASN A N 1
ATOM 1391 C CA . ASN A 1 178 ? -7.467 29.284 -6.433 1.00 27.98 178 ASN A CA 1
ATOM 1392 C C . ASN A 1 178 ? -8.221 29.020 -5.135 1.00 27.98 178 ASN A C 1
ATOM 1394 O O . ASN A 1 178 ? -9.437 29.142 -5.162 1.00 27.98 178 ASN A O 1
ATOM 1398 N N . ASN A 1 179 ? -7.577 28.746 -3.998 1.00 29.75 179 ASN A N 1
ATOM 1399 C CA . ASN A 1 179 ? -8.312 28.772 -2.733 1.00 29.75 179 ASN A CA 1
ATOM 1400 C C . ASN A 1 179 ? -7.455 29.274 -1.567 1.00 29.75 179 ASN A C 1
ATOM 1402 O O . ASN A 1 179 ? -6.480 28.644 -1.177 1.00 29.75 179 ASN A O 1
ATOM 1406 N N . PHE A 1 180 ? -7.920 30.397 -1.015 1.00 26.48 180 PHE A N 1
ATOM 1407 C CA . PHE A 1 180 ? -7.470 31.129 0.172 1.00 26.48 180 PHE A CA 1
ATOM 1408 C C . PHE A 1 180 ? -6.328 32.144 0.009 1.00 26.48 180 PHE A C 1
ATOM 1410 O O . PHE A 1 180 ? -5.182 31.951 0.407 1.00 26.48 180 PHE A O 1
ATOM 1417 N N . CYS A 1 181 ? -6.744 33.333 -0.449 1.00 24.86 181 CYS A N 1
ATOM 1418 C CA . CYS A 1 181 ? -6.336 34.604 0.149 1.00 24.86 181 CYS A CA 1
ATOM 1419 C C . CYS A 1 181 ? -6.401 34.541 1.684 1.00 24.86 181 CYS A C 1
ATOM 1421 O O . CYS A 1 181 ? -7.434 34.173 2.243 1.00 24.86 181 CYS A O 1
ATOM 1423 N N . GLY A 1 182 ? -5.343 35.007 2.349 1.00 22.59 182 GLY A N 1
ATOM 1424 C CA . GLY A 1 182 ? -5.395 35.347 3.770 1.00 22.59 182 GLY A CA 1
ATOM 1425 C C . GLY A 1 182 ? -4.056 35.254 4.494 1.00 22.59 182 GLY A C 1
ATOM 1426 O O . GLY A 1 182 ? -3.867 34.344 5.282 1.00 22.59 182 GLY A O 1
ATOM 1427 N N . ASN A 1 183 ? -3.163 36.214 4.226 1.00 25.19 183 ASN A N 1
ATOM 1428 C CA . ASN A 1 183 ? -2.143 36.764 5.135 1.00 25.19 183 ASN A CA 1
ATOM 1429 C C . ASN A 1 183 ? -1.361 35.801 6.060 1.00 25.19 183 ASN A C 1
ATOM 1431 O O . ASN A 1 183 ? -1.857 35.395 7.103 1.00 25.19 183 ASN A O 1
ATOM 1435 N N . CYS A 1 184 ? -0.060 35.616 5.800 1.00 24.05 184 CYS A N 1
ATOM 1436 C CA . CYS A 1 184 ? 0.992 36.309 6.565 1.00 24.05 184 CYS A CA 1
ATOM 1437 C C . CYS A 1 184 ? 2.414 35.849 6.196 1.00 24.05 184 CYS A C 1
ATOM 1439 O O . CYS A 1 184 ? 2.725 34.674 6.028 1.00 24.05 184 CYS A O 1
ATOM 1441 N N . PHE A 1 185 ? 3.265 36.863 6.101 1.00 23.94 185 PHE A N 1
ATOM 1442 C CA . PHE A 1 185 ? 4.700 36.896 5.847 1.00 23.94 185 PHE A CA 1
ATOM 1443 C C . PHE A 1 185 ? 5.539 36.267 6.984 1.00 23.94 185 PHE A C 1
ATOM 1445 O O . PHE A 1 185 ? 5.302 36.557 8.152 1.00 23.94 185 PHE A O 1
ATOM 1452 N N . SER A 1 186 ? 6.627 35.557 6.652 1.00 24.23 186 SER A N 1
ATOM 1453 C CA . SER A 1 186 ? 8.022 36.039 6.815 1.00 24.23 186 SER A CA 1
ATOM 1454 C C . SER A 1 186 ? 9.074 34.946 7.124 1.00 24.23 186 SER A C 1
ATOM 1456 O O . SER A 1 186 ? 9.007 34.222 8.105 1.00 24.23 186 SER A O 1
ATOM 1458 N N . HIS A 1 187 ? 10.091 34.937 6.253 1.00 24.44 187 HIS A N 1
ATOM 1459 C CA . HIS A 1 187 ? 11.542 34.836 6.487 1.00 24.44 187 HIS A CA 1
ATOM 1460 C C . HIS A 1 187 ? 12.293 33.585 7.020 1.00 24.44 187 HIS A C 1
ATOM 1462 O O . HIS A 1 187 ? 12.247 33.262 8.198 1.00 24.44 187 HIS A O 1
ATOM 1468 N N . ARG A 1 188 ? 13.247 33.171 6.144 1.00 24.03 188 ARG A N 1
ATOM 1469 C CA . ARG A 1 188 ? 14.675 32.787 6.356 1.00 24.03 188 ARG A CA 1
ATOM 1470 C C . ARG A 1 188 ? 14.950 31.423 7.011 1.00 24.03 188 ARG A C 1
ATOM 1472 O O . ARG A 1 188 ? 14.249 31.021 7.916 1.00 24.03 188 ARG A O 1
ATOM 1479 N N . ASN A 1 189 ? 16.024 30.688 6.715 1.00 23.12 189 ASN A N 1
ATOM 1480 C CA . ASN A 1 189 ? 17.041 30.632 5.654 1.00 23.12 189 ASN A CA 1
ATOM 1481 C C . ASN A 1 189 ? 17.844 29.333 5.909 1.00 23.12 189 ASN A C 1
ATOM 1483 O O . ASN A 1 189 ? 18.053 28.986 7.067 1.00 23.12 189 ASN A O 1
ATOM 1487 N N . ASN A 1 190 ? 18.407 28.761 4.838 1.00 23.33 190 ASN A N 1
ATOM 1488 C CA . ASN A 1 190 ? 19.595 27.886 4.781 1.00 23.33 190 ASN A CA 1
ATOM 1489 C C . ASN A 1 190 ? 19.498 26.452 5.340 1.00 23.33 190 ASN A C 1
ATOM 1491 O O . ASN A 1 190 ? 18.875 26.207 6.358 1.00 23.33 190 ASN A O 1
ATOM 1495 N N . PHE A 1 191 ? 20.224 25.446 4.852 1.00 21.08 191 PHE A N 1
ATOM 1496 C CA . PHE A 1 191 ? 20.878 25.082 3.581 1.00 21.08 191 PHE A CA 1
ATOM 1497 C C . PHE A 1 191 ? 21.571 23.758 3.945 1.00 21.08 191 PHE A C 1
ATOM 1499 O O . PHE A 1 191 ? 22.416 23.818 4.820 1.00 21.08 191 PHE A O 1
ATOM 1506 N N . TRP A 1 192 ? 21.222 22.603 3.363 1.00 22.53 192 TRP A N 1
ATOM 1507 C CA . TRP A 1 192 ? 22.098 21.421 3.188 1.00 22.53 192 TRP A CA 1
ATOM 1508 C C . TRP A 1 192 ? 21.385 20.412 2.269 1.00 22.53 192 TRP A C 1
ATOM 1510 O O . TRP A 1 192 ? 20.258 20.000 2.533 1.00 22.53 192 TRP A O 1
ATOM 1520 N N . ARG A 1 193 ? 22.039 20.055 1.154 1.00 22.92 193 ARG A N 1
ATOM 1521 C CA . ARG A 1 193 ? 21.621 18.998 0.213 1.00 22.92 193 ARG A CA 1
ATOM 1522 C C . ARG A 1 193 ? 22.033 17.620 0.755 1.00 22.92 193 ARG A C 1
ATOM 1524 O O . ARG A 1 193 ? 23.057 17.532 1.431 1.00 22.92 193 ARG A O 1
ATOM 1531 N N . PRO A 1 194 ? 21.331 16.546 0.356 1.00 24.14 194 PRO A N 1
ATOM 1532 C CA . PRO A 1 194 ? 21.983 15.637 -0.587 1.00 24.14 194 PRO A CA 1
ATOM 1533 C C . PRO A 1 194 ? 21.104 15.189 -1.771 1.00 24.14 194 PRO A C 1
ATOM 1535 O O . PRO A 1 194 ? 19.882 15.119 -1.706 1.00 24.14 194 PRO A O 1
ATOM 1538 N N . LEU A 1 195 ? 21.835 14.935 -2.856 1.00 20.95 195 LEU A N 1
ATOM 1539 C CA . LEU A 1 195 ? 21.564 14.267 -4.132 1.00 20.95 195 LEU A CA 1
ATOM 1540 C C . LEU A 1 195 ? 20.230 13.514 -4.353 1.00 20.95 195 LEU A C 1
ATOM 1542 O O . LEU A 1 195 ? 19.869 12.593 -3.630 1.00 20.95 195 LEU A O 1
ATOM 1546 N N . ASN A 1 196 ? 19.613 13.879 -5.487 1.00 23.55 196 ASN A N 1
ATOM 1547 C CA . ASN A 1 196 ? 18.761 13.107 -6.403 1.00 23.55 196 ASN A CA 1
ATOM 1548 C C . ASN A 1 196 ? 17.616 12.288 -5.791 1.00 23.55 196 ASN A C 1
ATOM 1550 O O . ASN A 1 196 ? 17.574 11.062 -5.855 1.00 23.55 196 ASN A O 1
ATOM 1554 N N . ARG A 1 197 ? 16.616 13.017 -5.289 1.00 25.11 197 ARG A N 1
ATOM 1555 C CA . ARG A 1 197 ? 15.261 12.519 -5.038 1.00 25.11 197 ARG A CA 1
ATOM 1556 C C . ARG A 1 197 ? 14.444 12.691 -6.322 1.00 25.11 197 ARG A C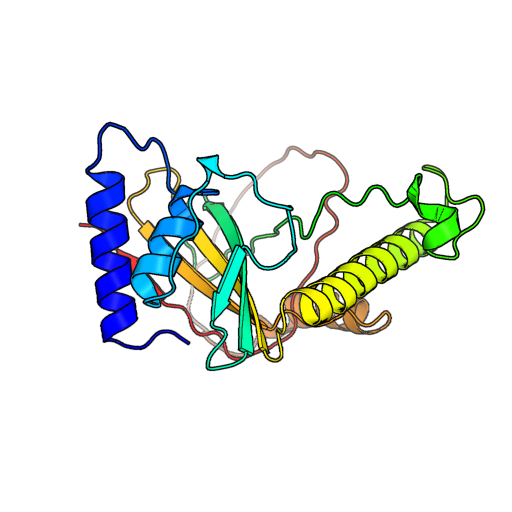 1
ATOM 1558 O O . ARG A 1 197 ? 14.185 13.822 -6.725 1.00 25.11 197 ARG A O 1
ATOM 1565 N N . VAL A 1 198 ? 14.055 11.597 -6.972 1.00 24.38 198 VAL A N 1
ATOM 1566 C CA . VAL A 1 198 ? 13.036 11.644 -8.032 1.00 24.38 198 VAL A CA 1
ATOM 1567 C C . VAL A 1 198 ? 11.692 11.881 -7.343 1.00 24.38 198 VAL A C 1
ATOM 1569 O O . VAL A 1 198 ? 11.251 11.070 -6.530 1.00 24.38 198 VAL A O 1
ATOM 1572 N N . VAL A 1 199 ? 11.107 13.052 -7.588 1.00 25.05 199 VAL A N 1
ATOM 1573 C CA . VAL A 1 199 ? 9.833 13.499 -7.017 1.00 25.05 199 VAL A CA 1
ATOM 1574 C C . VAL A 1 199 ? 8.733 13.170 -8.019 1.00 25.05 199 VAL A C 1
ATOM 1576 O O . VAL A 1 199 ? 8.773 13.647 -9.149 1.00 25.05 199 VAL A O 1
ATOM 1579 N N . PHE A 1 200 ? 7.756 12.371 -7.598 1.00 25.89 200 PHE A N 1
ATOM 1580 C CA . PHE A 1 200 ? 6.561 12.066 -8.378 1.00 25.89 200 PHE A CA 1
ATOM 1581 C C . PHE A 1 200 ? 5.361 12.810 -7.786 1.00 25.89 200 PHE A C 1
ATOM 1583 O O . PHE A 1 200 ? 5.041 12.587 -6.617 1.00 25.89 200 PHE A O 1
ATOM 1590 N N . PRO A 1 201 ? 4.697 13.691 -8.546 1.00 28.36 201 PRO A N 1
ATOM 1591 C CA . PRO A 1 201 ? 3.387 14.213 -8.177 1.00 28.36 201 PRO A CA 1
ATOM 1592 C C . PRO A 1 201 ? 2.300 13.246 -8.655 1.00 28.36 201 PRO A C 1
ATOM 1594 O O . PRO A 1 201 ? 2.314 12.799 -9.798 1.00 28.36 201 PRO A O 1
ATOM 1597 N N . THR A 1 202 ? 1.342 12.914 -7.800 1.00 35.72 202 THR A N 1
ATOM 1598 C CA . THR A 1 202 ? 0.108 12.237 -8.217 1.00 35.72 202 THR A CA 1
ATOM 1599 C C . THR A 1 202 ? -0.864 13.264 -8.813 1.00 35.72 202 THR A C 1
ATOM 1601 O O . THR A 1 202 ? -0.950 14.384 -8.298 1.00 35.72 202 THR A O 1
ATOM 1604 N N . PRO A 1 203 ? -1.599 12.932 -9.891 1.00 31.02 203 PRO A N 1
ATOM 1605 C CA . PRO A 1 203 ? -2.605 13.818 -10.450 1.00 31.02 203 PRO A CA 1
ATOM 1606 C C . PRO A 1 203 ? -3.870 13.826 -9.581 1.00 31.02 203 PRO A C 1
ATOM 1608 O O . PRO A 1 203 ? -4.160 12.888 -8.840 1.00 31.02 203 PRO A O 1
ATOM 1611 N N . LEU A 1 204 ? -4.603 14.929 -9.703 1.00 33.09 204 LEU A N 1
ATOM 1612 C CA . LEU A 1 204 ? -5.895 15.232 -9.094 1.00 33.09 204 LEU A CA 1
ATOM 1613 C C . LEU A 1 204 ? -6.867 14.036 -9.127 1.00 33.09 204 LEU A C 1
ATOM 1615 O O . LEU A 1 204 ? -7.506 13.769 -10.141 1.00 33.09 204 LEU A O 1
ATOM 1619 N N . LEU A 1 205 ? -7.025 13.375 -7.985 1.00 30.44 205 LEU A N 1
ATOM 1620 C CA . LEU A 1 205 ? -8.161 12.514 -7.659 1.00 30.44 205 LEU A CA 1
ATOM 1621 C C . LEU A 1 205 ? -8.772 13.034 -6.347 1.00 30.44 205 LEU A C 1
ATOM 1623 O O . LEU A 1 205 ? -8.047 13.635 -5.548 1.00 30.44 205 LEU A O 1
ATOM 1627 N N . PRO A 1 206 ? -10.091 12.880 -6.124 1.00 27.86 206 PRO A N 1
ATOM 1628 C CA . PRO A 1 206 ? -10.765 13.417 -4.944 1.00 27.86 206 PRO A CA 1
ATOM 1629 C C . PRO A 1 206 ? -10.065 12.954 -3.658 1.00 27.86 206 PRO A C 1
ATOM 1631 O O . PRO A 1 206 ? -10.004 11.765 -3.354 1.00 27.86 206 PRO A O 1
ATOM 1634 N N . LEU A 1 207 ? -9.500 13.918 -2.927 1.00 30.44 207 LEU A N 1
ATOM 1635 C CA . LEU A 1 207 ? -8.792 13.703 -1.670 1.00 30.44 207 LEU A CA 1
ATOM 1636 C C . LEU A 1 207 ? -9.795 13.356 -0.570 1.00 30.44 207 LEU A C 1
ATOM 1638 O O . LEU A 1 207 ? -10.495 14.230 -0.066 1.00 30.44 207 LEU A O 1
ATOM 1642 N N . ASN A 1 208 ? -9.813 12.091 -0.158 1.00 35.94 208 ASN A N 1
ATOM 1643 C CA . ASN A 1 208 ? -10.532 11.652 1.032 1.00 35.94 208 ASN A CA 1
ATOM 1644 C C . ASN A 1 208 ? -9.542 11.549 2.195 1.00 35.94 208 ASN A C 1
ATOM 1646 O O . ASN A 1 208 ? -8.916 10.513 2.410 1.00 35.94 208 ASN A O 1
ATOM 1650 N N . ILE A 1 209 ? -9.360 12.661 2.911 1.00 34.38 209 ILE A N 1
ATOM 1651 C CA . ILE A 1 209 ? -8.462 12.755 4.067 1.00 34.38 209 ILE A CA 1
ATOM 1652 C C . ILE A 1 209 ? -9.262 12.465 5.335 1.00 34.38 209 ILE A C 1
ATOM 1654 O O . ILE A 1 209 ? -10.211 13.183 5.643 1.00 34.38 209 ILE A O 1
ATOM 1658 N N . THR A 1 210 ? -8.836 11.470 6.116 1.00 37.12 210 THR A N 1
ATOM 1659 C CA . THR A 1 210 ? -9.346 11.268 7.482 1.00 37.12 210 THR A CA 1
ATOM 1660 C C . THR A 1 210 ? -8.258 11.636 8.485 1.00 37.12 210 THR A C 1
ATOM 1662 O O . THR A 1 210 ? -7.208 10.992 8.529 1.00 37.12 210 THR A O 1
ATOM 1665 N N . LYS A 1 211 ? -8.495 12.675 9.298 1.00 32.31 211 LYS A N 1
ATOM 1666 C CA . LYS A 1 211 ? -7.587 13.083 10.381 1.00 32.31 211 LYS A CA 1
ATOM 1667 C C . LYS A 1 211 ? -8.046 12.473 11.705 1.00 32.31 211 LYS A C 1
ATOM 1669 O O . LYS A 1 211 ? -9.161 12.737 12.142 1.00 32.31 211 LYS A O 1
ATOM 1674 N N . CYS A 1 212 ? -7.165 11.725 12.366 1.00 34.00 212 CYS A N 1
ATOM 1675 C CA . CYS A 1 212 ? -7.365 11.247 13.733 1.00 34.00 212 CYS A CA 1
ATOM 1676 C C . CYS A 1 212 ? -6.369 11.947 14.664 1.00 34.00 212 CYS A C 1
ATOM 1678 O O . CYS A 1 212 ? -5.154 11.883 14.465 1.00 34.00 212 CYS A O 1
ATOM 1680 N N . ARG A 1 213 ? -6.882 12.629 15.692 1.00 31.11 213 ARG A N 1
ATOM 1681 C CA . ARG A 1 213 ? -6.067 13.187 16.775 1.00 31.11 213 ARG A CA 1
ATOM 1682 C C . ARG A 1 213 ? -6.205 12.276 17.987 1.00 31.11 213 ARG A C 1
ATOM 1684 O O . ARG A 1 213 ? -7.328 12.043 18.428 1.00 31.11 213 ARG A O 1
ATOM 1691 N N . VAL A 1 214 ? -5.085 11.771 18.496 1.00 35.75 214 VAL A N 1
ATOM 1692 C CA . VAL A 1 214 ? -5.048 11.071 19.782 1.00 35.75 214 VAL A CA 1
ATOM 1693 C C . VAL A 1 214 ? -4.807 12.146 20.842 1.00 35.75 214 VAL A C 1
ATOM 1695 O O . VAL A 1 214 ? -3.834 12.895 20.749 1.00 35.75 214 VAL A O 1
ATOM 1698 N N . SER A 1 215 ? -5.761 12.308 21.756 1.00 34.44 215 SER A N 1
ATOM 1699 C CA . SER A 1 215 ? -5.712 13.251 22.883 1.00 34.44 215 SER A CA 1
ATOM 1700 C C . SER A 1 215 ? -5.404 12.525 24.176 1.00 34.44 215 SER A C 1
ATOM 1702 O O . SER A 1 215 ? -6.068 11.481 24.374 1.00 34.44 215 SER A O 1
#

Nearest PDB structures (foldseek):
  4q6z-assembly1_A  TM=3.671E-01  e=6.086E-01  Escherichia coli UTI89
  7tqd-assembly1_B  TM=5.107E-01  e=2.082E+00  Enterobacter cloacae
  6e95-assembly1_A  TM=2.303E-01  e=1.354E+00  Saccharomyces cerevisiae S288C
  8oyq-assembly2_A  TM=2.249E-01  e=1.197E+00  Thermotoga maritima
  1i59-assembly1_B  TM=2.390E-01  e=2.082E+00  Thermotoga maritima

Mean predicted aligned error: 12.31 Å

Foldseek 3Di:
DADPQLLVLLLVLLVVQVPDPVHPDCFDVNVLVSNCRSVVNDDDDVVVDDDDAQFSGADLVQLAGEGEDEDEDQDDDPLDDDFDDSDDDPLVVCCVVLVNPPDDPPDDPLSVVSSVLSRLQVRVVVRSVVRVHDWYKYWYWYAYPVRFKIKIWIDGDHRDDPPVQVVQVVVSVVVPPPDDDDDDDDDDDDDDDDDDDPGGGDDDDDIPMDIHGHD

Organism: NCBI:txid2792601

Radius of gyration: 19.51 Å; Cα contacts (8 Å, |Δi|>4): 248; chains: 1; bounding box: 43×57×48 Å